Protein AF-A0A7K1VAE9-F1 (afdb_monomer_lite)

Structure (mmCIF, N/CA/C/O backbone):
data_AF-A0A7K1VAE9-F1
#
_entry.id   AF-A0A7K1VAE9-F1
#
loop_
_atom_site.group_PDB
_atom_site.id
_atom_site.type_symbol
_atom_site.label_atom_id
_atom_site.label_alt_id
_atom_site.label_comp_id
_atom_site.label_asym_id
_atom_site.label_entity_id
_atom_site.label_seq_id
_atom_site.pdbx_PDB_ins_code
_atom_site.Cartn_x
_atom_site.Cartn_y
_atom_site.Cartn_z
_atom_site.occupancy
_atom_site.B_iso_or_equiv
_atom_site.auth_seq_id
_atom_site.auth_comp_id
_atom_site.auth_asym_id
_atom_site.auth_atom_id
_atom_site.pdbx_PDB_model_num
ATOM 1 N N . MET A 1 1 ? -22.688 7.252 -3.981 1.00 60.94 1 MET A N 1
ATOM 2 C CA . MET A 1 1 ? -21.240 7.052 -3.731 1.00 60.94 1 MET A CA 1
ATOM 3 C C . MET A 1 1 ? -21.084 6.325 -2.406 1.00 60.94 1 MET A C 1
ATOM 5 O O . MET A 1 1 ? -21.782 6.700 -1.478 1.00 60.94 1 MET A O 1
ATOM 9 N N . ASN A 1 2 ? -20.236 5.293 -2.318 1.00 74.19 2 ASN A N 1
ATOM 10 C CA . ASN A 1 2 ? -19.989 4.580 -1.059 1.00 74.19 2 ASN A CA 1
ATOM 11 C C . ASN A 1 2 ? -19.209 5.495 -0.085 1.00 74.19 2 ASN A C 1
ATOM 13 O O . ASN A 1 2 ? -18.058 5.823 -0.403 1.00 74.19 2 ASN A O 1
ATOM 17 N N . PRO A 1 3 ? -19.804 5.935 1.043 1.00 74.56 3 PRO A N 1
ATOM 18 C CA . PRO A 1 3 ? -19.137 6.820 1.997 1.00 74.56 3 PRO A CA 1
ATOM 19 C C . PRO A 1 3 ? -17.991 6.116 2.729 1.00 74.56 3 PRO A C 1
ATOM 21 O O . PRO A 1 3 ? -17.028 6.768 3.094 1.00 74.56 3 PRO A O 1
ATOM 24 N N . GLU A 1 4 ? -18.027 4.787 2.844 1.00 90.19 4 GLU A N 1
ATOM 25 C CA . GLU A 1 4 ? -17.017 3.977 3.538 1.00 90.19 4 GLU A CA 1
ATOM 26 C C . GLU A 1 4 ? -15.994 3.366 2.562 1.00 90.19 4 GLU A C 1
ATOM 28 O O . GLU A 1 4 ? -15.344 2.352 2.843 1.00 90.19 4 GLU A O 1
ATOM 33 N N . ARG A 1 5 ? -15.851 3.965 1.372 1.00 93.94 5 ARG A N 1
ATOM 34 C CA . ARG A 1 5 ? -14.909 3.507 0.345 1.00 93.94 5 ARG A CA 1
ATOM 35 C C . ARG A 1 5 ? -13.477 3.489 0.879 1.00 93.94 5 ARG A C 1
ATOM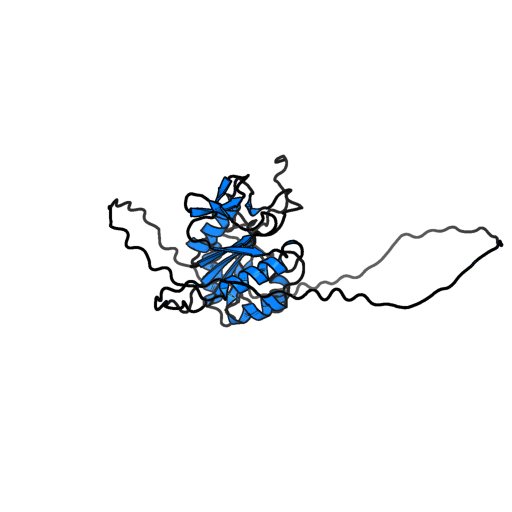 37 O O . ARG A 1 5 ? -13.026 4.454 1.498 1.00 93.94 5 ARG A O 1
ATOM 44 N N . CYS A 1 6 ? -12.765 2.413 0.556 1.00 97.31 6 CYS A N 1
ATOM 45 C CA . CYS A 1 6 ? -11.331 2.287 0.760 1.00 97.31 6 CYS A CA 1
ATOM 46 C C . CYS A 1 6 ? -10.620 2.345 -0.598 1.00 97.31 6 CYS A C 1
ATOM 48 O O . CYS A 1 6 ? -11.031 1.659 -1.533 1.00 97.31 6 CYS A O 1
ATOM 50 N N . ASP A 1 7 ? -9.577 3.160 -0.709 1.00 97.75 7 ASP A N 1
ATOM 51 C CA . ASP A 1 7 ? -8.642 3.130 -1.837 1.00 97.75 7 ASP A CA 1
ATOM 52 C C . ASP A 1 7 ? -7.353 2.389 -1.424 1.00 97.75 7 ASP A C 1
ATOM 54 O O . ASP A 1 7 ? -7.051 2.262 -0.242 1.00 97.75 7 ASP A O 1
ATOM 58 N N . GLY A 1 8 ? -6.588 1.876 -2.381 1.00 98.38 8 GLY A N 1
ATOM 59 C CA . GLY A 1 8 ? -5.340 1.148 -2.151 1.00 98.38 8 GLY A CA 1
ATOM 60 C C . GLY A 1 8 ? -4.119 1.947 -2.602 1.00 98.38 8 GLY A C 1
ATOM 61 O O . GLY A 1 8 ? -4.163 2.613 -3.636 1.00 98.38 8 GLY A O 1
ATOM 62 N N . ILE A 1 9 ? -3.017 1.865 -1.858 1.00 98.69 9 ILE A N 1
ATOM 63 C CA . ILE A 1 9 ? -1.722 2.451 -2.221 1.00 98.69 9 ILE A CA 1
ATOM 64 C C . ILE A 1 9 ? -0.644 1.369 -2.127 1.00 98.69 9 ILE A C 1
ATOM 66 O O . ILE A 1 9 ? -0.411 0.810 -1.055 1.00 98.69 9 ILE A O 1
ATOM 70 N N . VAL A 1 10 ? 0.055 1.132 -3.236 1.00 98.50 10 VAL A N 1
ATOM 71 C CA . VAL A 1 10 ? 1.268 0.308 -3.275 1.00 98.50 10 VAL A CA 1
ATOM 72 C C . VAL A 1 10 ? 2.491 1.220 -3.247 1.00 98.50 10 VAL A C 1
ATOM 74 O O . VAL A 1 10 ? 2.647 2.089 -4.110 1.00 98.50 10 VAL A O 1
ATOM 77 N N . LEU A 1 11 ? 3.378 1.015 -2.274 1.00 98.00 11 LEU A N 1
ATOM 78 C CA . LEU A 1 11 ? 4.659 1.719 -2.190 1.00 98.00 11 LEU A CA 1
ATOM 79 C C . LEU A 1 11 ? 5.727 0.922 -2.946 1.00 98.00 11 LEU A C 1
ATOM 81 O O . LEU A 1 11 ? 6.138 -0.150 -2.506 1.00 98.00 11 LEU A O 1
ATOM 85 N N . ALA A 1 12 ? 6.167 1.444 -4.092 1.00 97.12 12 ALA A N 1
ATOM 86 C CA . ALA A 1 12 ? 7.033 0.726 -5.028 1.00 97.12 12 ALA A CA 1
ATOM 87 C C . ALA A 1 12 ? 8.148 1.611 -5.626 1.00 97.12 12 ALA A C 1
ATOM 89 O O . ALA A 1 12 ? 8.728 1.287 -6.659 1.00 97.12 12 ALA A O 1
ATOM 90 N N . ALA A 1 13 ? 8.448 2.747 -4.988 1.00 96.44 13 ALA A N 1
ATOM 91 C CA . ALA A 1 13 ? 9.321 3.769 -5.561 1.00 96.44 13 ALA A CA 1
ATOM 92 C C . ALA A 1 13 ? 10.820 3.518 -5.332 1.00 96.44 13 ALA A C 1
ATOM 94 O O . ALA A 1 13 ? 11.653 4.144 -5.982 1.00 96.44 13 ALA A O 1
ATOM 95 N N . GLY A 1 14 ? 11.175 2.648 -4.384 1.00 94.75 14 GLY A N 1
ATOM 96 C CA . GLY A 1 14 ? 12.558 2.459 -3.957 1.00 94.75 14 GLY A CA 1
ATOM 97 C C . GLY A 1 14 ? 13.427 1.732 -4.987 1.00 94.75 14 GLY A C 1
ATOM 98 O O . GLY A 1 14 ? 12.971 0.828 -5.682 1.00 94.75 14 GLY A O 1
ATOM 99 N N . ALA A 1 15 ? 14.722 2.061 -5.003 1.00 93.50 15 ALA A N 1
ATOM 100 C CA . ALA A 1 15 ? 15.721 1.395 -5.847 1.00 93.50 15 ALA A CA 1
ATOM 101 C C . ALA A 1 15 ? 16.036 -0.056 -5.434 1.00 93.50 15 ALA A C 1
ATOM 103 O O . ALA A 1 15 ? 16.752 -0.744 -6.150 1.00 93.50 15 ALA A O 1
ATOM 104 N N . GLY A 1 16 ? 15.553 -0.509 -4.269 1.00 91.56 16 GLY A N 1
ATOM 105 C CA . GLY A 1 16 ? 15.789 -1.867 -3.774 1.00 91.56 16 GLY A CA 1
ATOM 106 C C . GLY A 1 16 ? 17.272 -2.202 -3.597 1.00 91.56 16 GLY A C 1
ATOM 107 O O . GLY A 1 16 ? 17.684 -3.304 -3.923 1.00 91.56 16 GLY A O 1
ATOM 108 N N . ARG A 1 17 ? 18.080 -1.272 -3.062 1.00 90.06 17 ARG A N 1
ATOM 109 C CA . ARG A 1 17 ? 19.553 -1.402 -2.958 1.00 90.06 17 ARG A CA 1
ATOM 110 C C . ARG A 1 17 ? 20.032 -2.721 -2.329 1.00 90.06 17 ARG A C 1
ATOM 112 O O . ARG A 1 17 ? 21.031 -3.263 -2.773 1.00 90.06 17 ARG A O 1
ATOM 119 N N . ARG A 1 18 ? 19.321 -3.236 -1.316 1.00 90.88 18 ARG A N 1
ATOM 120 C CA . ARG A 1 18 ? 19.625 -4.532 -0.668 1.00 90.88 18 ARG A CA 1
ATOM 121 C C . ARG A 1 18 ? 19.232 -5.744 -1.514 1.00 90.88 18 ARG A C 1
ATOM 123 O O . ARG A 1 18 ? 19.870 -6.785 -1.421 1.00 90.88 18 ARG A O 1
ATOM 130 N N . TYR A 1 19 ? 18.191 -5.579 -2.322 1.00 91.06 19 TYR A N 1
ATOM 131 C CA . TYR A 1 19 ? 17.659 -6.605 -3.206 1.00 91.06 19 TYR A CA 1
ATOM 132 C C . TYR A 1 19 ? 18.425 -6.662 -4.540 1.00 91.06 19 TYR A C 1
ATOM 134 O O . TYR A 1 19 ? 18.476 -7.702 -5.179 1.00 91.06 19 TYR A O 1
ATOM 142 N N . GLY A 1 20 ? 19.039 -5.545 -4.948 1.00 93.88 20 GLY A N 1
ATOM 143 C CA . GLY A 1 20 ? 19.828 -5.399 -6.175 1.00 93.88 20 GLY A CA 1
ATOM 144 C C . GLY A 1 20 ? 19.086 -4.721 -7.332 1.00 93.88 20 GLY A C 1
ATOM 145 O O . GLY A 1 20 ? 19.714 -4.327 -8.309 1.00 93.88 20 GLY A O 1
ATOM 146 N N . MET A 1 21 ? 17.767 -4.529 -7.225 1.00 93.62 21 MET A N 1
ATOM 147 C CA . MET A 1 21 ? 16.943 -3.880 -8.253 1.00 93.62 21 MET A CA 1
ATOM 148 C C . MET A 1 21 ? 15.657 -3.277 -7.662 1.00 93.62 21 MET A C 1
ATOM 150 O O . MET A 1 21 ? 15.239 -3.688 -6.573 1.00 93.62 21 MET A O 1
ATOM 154 N N . PRO A 1 22 ? 14.969 -2.359 -8.373 1.00 95.69 22 PRO A N 1
ATOM 155 C CA . PRO A 1 22 ? 13.648 -1.892 -7.967 1.00 95.69 22 PRO A CA 1
ATOM 156 C C . PRO A 1 22 ? 12.672 -3.065 -7.813 1.00 95.69 22 PRO A C 1
ATOM 158 O O . PRO A 1 22 ? 12.349 -3.748 -8.783 1.00 95.69 22 PRO A O 1
ATOM 161 N N . LYS A 1 23 ? 12.164 -3.278 -6.593 1.00 95.38 23 LYS A N 1
ATOM 162 C CA . LYS A 1 23 ? 11.333 -4.450 -6.247 1.00 95.38 23 LYS A CA 1
ATOM 163 C C . LYS A 1 23 ? 10.006 -4.516 -7.017 1.00 95.38 23 LYS A C 1
ATOM 165 O O . LYS A 1 23 ? 9.408 -5.576 -7.131 1.00 95.38 23 LYS A O 1
ATOM 170 N N . VAL A 1 24 ? 9.574 -3.406 -7.617 1.00 96.31 24 VAL A N 1
ATOM 171 C CA . VAL A 1 24 ? 8.430 -3.374 -8.544 1.00 96.31 24 VAL A CA 1
ATOM 172 C C . VAL A 1 24 ? 8.662 -4.195 -9.822 1.00 96.31 24 VAL A C 1
ATOM 174 O O . VAL A 1 24 ? 7.702 -4.609 -10.466 1.00 96.31 24 VAL A O 1
ATOM 177 N N . LEU A 1 25 ? 9.928 -4.436 -10.183 1.00 96.06 25 LEU A N 1
ATOM 178 C CA . LEU A 1 25 ? 10.337 -5.231 -11.342 1.00 96.06 25 LEU A CA 1
ATOM 179 C C . LEU A 1 25 ? 10.605 -6.704 -10.989 1.00 96.06 25 LEU A C 1
ATOM 181 O O . LEU A 1 25 ? 10.762 -7.521 -11.897 1.00 96.06 25 LEU A O 1
ATOM 185 N N . ALA A 1 26 ? 10.649 -7.048 -9.696 1.00 94.62 26 ALA A N 1
ATOM 186 C CA . ALA A 1 26 ? 10.987 -8.387 -9.224 1.00 94.62 26 ALA A CA 1
ATOM 187 C C . ALA A 1 26 ? 10.056 -9.448 -9.830 1.00 94.62 26 ALA A C 1
ATOM 189 O O . ALA A 1 26 ? 8.853 -9.217 -9.998 1.00 94.62 26 ALA A O 1
ATOM 190 N N . GLU A 1 27 ? 10.634 -10.600 -10.187 1.00 93.75 27 GLU A N 1
ATOM 191 C CA . GLU A 1 27 ? 9.921 -11.730 -10.803 1.00 93.75 27 GLU A CA 1
ATOM 192 C C . GLU A 1 27 ? 9.086 -11.317 -12.036 1.00 93.75 27 GLU A C 1
ATOM 194 O O . GLU A 1 27 ? 7.927 -11.703 -12.204 1.00 93.75 27 GLU A O 1
ATOM 199 N N . GLY A 1 28 ? 9.637 -10.443 -12.886 1.00 93.25 28 GLY A N 1
ATOM 200 C CA . GLY A 1 28 ? 8.920 -9.923 -14.055 1.00 93.25 28 GLY A CA 1
ATOM 201 C C . GLY A 1 28 ? 7.662 -9.131 -13.673 1.00 93.25 28 GLY A C 1
ATOM 202 O O . GLY A 1 28 ? 6.635 -9.201 -14.356 1.00 93.25 28 GLY A O 1
ATOM 203 N N . GLY A 1 29 ? 7.697 -8.437 -12.534 1.00 95.19 29 GLY A N 1
ATOM 204 C CA . GLY A 1 29 ? 6.582 -7.668 -11.982 1.00 95.19 29 GLY A CA 1
ATOM 205 C C . GLY A 1 29 ? 5.513 -8.509 -11.277 1.00 95.19 29 GLY A C 1
ATOM 206 O O . GLY A 1 29 ? 4.392 -8.025 -11.102 1.00 95.19 29 GLY A O 1
ATOM 207 N N . ALA A 1 30 ? 5.806 -9.758 -10.893 1.00 95.69 30 ALA A N 1
ATOM 208 C CA . ALA A 1 30 ? 4.842 -10.599 -10.178 1.00 95.69 30 ALA A CA 1
ATOM 209 C C . ALA A 1 30 ? 4.441 -9.981 -8.836 1.00 95.69 30 ALA A C 1
ATOM 211 O O . ALA A 1 30 ? 3.252 -9.883 -8.550 1.00 95.69 30 ALA A O 1
ATOM 212 N N . TRP A 1 31 ? 5.403 -9.454 -8.077 1.00 96.88 31 TRP A N 1
ATOM 213 C CA . TRP A 1 31 ? 5.141 -8.823 -6.780 1.00 96.88 31 TRP A CA 1
ATOM 214 C C . TRP A 1 31 ? 4.197 -7.620 -6.891 1.00 96.88 31 TRP A C 1
ATOM 216 O O . TRP A 1 31 ? 3.250 -7.486 -6.117 1.00 96.88 31 TRP A O 1
ATOM 226 N N . LEU A 1 32 ? 4.377 -6.790 -7.924 1.00 97.31 32 LEU A N 1
ATOM 227 C CA . LEU A 1 32 ? 3.455 -5.699 -8.241 1.00 97.31 32 LEU A CA 1
ATOM 228 C C . LEU A 1 32 ? 2.039 -6.218 -8.531 1.00 97.31 32 LEU A C 1
ATOM 230 O O . LEU A 1 32 ? 1.067 -5.684 -7.992 1.00 97.31 32 LEU A O 1
ATOM 234 N N . ARG A 1 33 ? 1.905 -7.241 -9.385 1.00 96.94 33 ARG A N 1
ATOM 235 C CA . ARG A 1 33 ? 0.596 -7.828 -9.714 1.00 96.94 33 ARG A CA 1
ATOM 236 C C . ARG A 1 33 ? -0.081 -8.404 -8.473 1.00 96.94 33 ARG A C 1
ATOM 238 O O . ARG A 1 33 ? -1.278 -8.178 -8.292 1.00 96.94 33 ARG A O 1
ATOM 245 N N . THR A 1 34 ? 0.672 -9.081 -7.610 1.00 97.31 34 THR A N 1
ATOM 246 C CA . THR A 1 34 ? 0.167 -9.645 -6.355 1.00 97.31 34 THR A CA 1
ATOM 247 C C . THR A 1 34 ? -0.309 -8.555 -5.403 1.00 97.31 34 THR A C 1
ATOM 249 O O . THR A 1 34 ? -1.453 -8.615 -4.965 1.00 97.31 34 THR A O 1
ATOM 252 N N . ALA A 1 35 ? 0.480 -7.502 -5.167 1.00 98.06 35 ALA A N 1
ATOM 253 C CA . ALA A 1 35 ? 0.080 -6.394 -4.294 1.00 98.06 35 ALA A CA 1
ATOM 254 C C . ALA A 1 35 ? -1.189 -5.676 -4.796 1.00 98.06 35 ALA A C 1
ATOM 256 O O . ALA A 1 35 ? -2.101 -5.377 -4.023 1.00 98.06 35 ALA A O 1
ATOM 257 N N . VAL A 1 36 ? -1.297 -5.436 -6.109 1.00 98.06 36 VAL A N 1
ATOM 258 C CA . VAL A 1 36 ? -2.508 -4.846 -6.708 1.00 98.06 36 VAL A CA 1
ATOM 259 C C . VAL A 1 36 ? -3.710 -5.783 -6.571 1.00 98.06 36 VAL A C 1
ATOM 261 O O . VAL A 1 36 ? -4.808 -5.322 -6.256 1.00 98.06 36 VAL A O 1
ATOM 264 N N . THR A 1 37 ? -3.516 -7.086 -6.780 1.00 98.00 37 THR A N 1
ATOM 265 C CA . THR A 1 37 ? -4.578 -8.093 -6.632 1.00 98.00 37 THR A CA 1
ATOM 266 C C . THR A 1 37 ? -5.053 -8.178 -5.186 1.00 98.00 37 THR A C 1
ATOM 268 O O . THR A 1 37 ? -6.259 -8.138 -4.953 1.00 98.00 37 THR A O 1
ATOM 271 N N . ALA A 1 38 ? -4.130 -8.198 -4.221 1.00 98.50 38 ALA A N 1
ATOM 272 C CA . ALA A 1 38 ? -4.429 -8.191 -2.794 1.00 98.50 38 ALA A CA 1
ATOM 273 C C . ALA A 1 38 ? -5.283 -6.978 -2.406 1.00 98.50 38 ALA A C 1
ATOM 275 O O . ALA A 1 38 ? -6.331 -7.135 -1.785 1.00 98.50 38 ALA A O 1
ATOM 276 N N . LEU A 1 39 ? -4.903 -5.772 -2.841 1.00 98.56 39 LEU A N 1
ATOM 277 C CA . LEU A 1 39 ? -5.690 -4.565 -2.581 1.00 98.56 39 LEU A CA 1
ATOM 278 C C . LEU A 1 39 ? -7.069 -4.617 -3.251 1.00 98.56 39 LEU A C 1
ATOM 280 O O . LEU A 1 39 ? -8.078 -4.352 -2.600 1.00 98.56 39 LEU A O 1
ATOM 284 N N . ARG A 1 40 ? -7.137 -4.974 -4.540 1.00 97.62 40 ARG A N 1
ATOM 285 C CA . ARG A 1 40 ? -8.396 -4.974 -5.305 1.00 97.62 40 ARG A CA 1
ATOM 286 C C . ARG A 1 40 ? -9.387 -5.997 -4.761 1.00 97.62 40 ARG A C 1
ATOM 288 O O . ARG A 1 40 ? -10.510 -5.634 -4.419 1.00 97.62 40 ARG A O 1
ATOM 295 N N . ALA A 1 41 ? -8.971 -7.256 -4.659 1.00 97.94 41 ALA A N 1
ATOM 296 C CA . ALA A 1 41 ? -9.822 -8.329 -4.154 1.00 97.94 41 ALA A CA 1
ATOM 297 C C . ALA A 1 41 ? -10.081 -8.195 -2.642 1.00 97.94 41 ALA A C 1
ATOM 299 O O . ALA A 1 41 ? -11.120 -8.633 -2.160 1.00 97.94 41 ALA A O 1
ATOM 300 N N . GLY A 1 42 ? -9.197 -7.510 -1.908 1.00 98.00 42 GLY A N 1
ATOM 301 C CA . GLY A 1 42 ? -9.396 -7.150 -0.504 1.00 98.00 42 GLY A CA 1
ATOM 302 C C . GLY A 1 42 ? -10.422 -6.035 -0.268 1.00 98.00 42 GLY A C 1
ATOM 303 O O . GLY A 1 42 ? -10.785 -5.770 0.877 1.00 98.00 42 GLY A O 1
ATOM 304 N N . GLY A 1 43 ? -10.918 -5.384 -1.327 1.00 96.94 43 GLY A N 1
ATOM 305 C CA . GLY A 1 43 ? -11.995 -4.395 -1.253 1.00 96.94 43 GLY A CA 1
ATOM 306 C C . GLY A 1 43 ? -11.572 -2.938 -1.459 1.00 96.94 43 GLY A C 1
ATOM 307 O O . GLY A 1 43 ? -12.367 -2.036 -1.171 1.00 96.94 43 GLY A O 1
ATOM 308 N N . CYS A 1 44 ? -10.355 -2.679 -1.951 1.00 97.25 44 CYS A N 1
ATOM 309 C CA . CYS A 1 44 ? -9.958 -1.351 -2.415 1.00 97.25 44 CYS A CA 1
ATOM 310 C C . CYS A 1 44 ? -10.519 -1.060 -3.810 1.00 97.25 44 CYS A C 1
ATOM 312 O O . CYS A 1 44 ? -10.406 -1.874 -4.726 1.00 97.25 44 CYS A O 1
ATOM 314 N N . GLU A 1 45 ? -11.072 0.137 -3.998 1.00 93.75 45 GLU A N 1
ATOM 315 C CA . GLU A 1 45 ? -11.731 0.500 -5.252 1.00 93.75 45 GLU A CA 1
ATOM 316 C C . GLU A 1 45 ? -10.778 1.174 -6.251 1.00 93.75 45 GLU A C 1
ATOM 318 O O . GLU A 1 45 ? -10.568 0.668 -7.356 1.00 93.75 45 GLU A O 1
ATOM 323 N N . ARG A 1 46 ? -10.167 2.306 -5.873 1.00 94.25 46 ARG A N 1
ATOM 324 C CA . ARG A 1 46 ? -9.075 2.911 -6.653 1.00 94.25 46 ARG A CA 1
ATOM 325 C C . ARG A 1 46 ? -7.747 2.404 -6.124 1.00 94.25 46 ARG A C 1
ATOM 327 O O . ARG A 1 46 ? -7.572 2.346 -4.913 1.00 94.25 46 ARG A O 1
ATOM 334 N N . ILE A 1 47 ? -6.804 2.103 -7.010 1.00 97.56 47 ILE A N 1
ATOM 335 C CA . ILE A 1 47 ? -5.457 1.679 -6.618 1.00 97.56 47 ILE A CA 1
ATOM 336 C C . ILE A 1 47 ? -4.434 2.629 -7.220 1.00 97.56 47 ILE A C 1
ATOM 338 O O . ILE A 1 47 ? -4.451 2.905 -8.421 1.00 97.56 47 ILE A O 1
ATOM 342 N N . PHE A 1 48 ? -3.542 3.116 -6.367 1.00 97.94 48 PHE A N 1
ATOM 343 C CA . PHE A 1 48 ? -2.421 3.969 -6.720 1.00 97.94 48 PHE A CA 1
ATOM 344 C C . PHE A 1 48 ? -1.125 3.183 -6.544 1.00 97.94 48 PHE A C 1
ATOM 346 O O . PHE A 1 48 ? -0.905 2.581 -5.494 1.00 97.94 48 PHE A O 1
ATOM 353 N N . VAL A 1 49 ? -0.256 3.197 -7.550 1.00 98.44 49 VAL A N 1
ATOM 354 C CA . VAL A 1 49 ? 1.084 2.600 -7.453 1.00 98.44 49 VAL A CA 1
ATOM 355 C C . VAL A 1 49 ? 2.103 3.723 -7.489 1.00 98.44 49 VAL A C 1
ATOM 357 O O . VAL A 1 49 ? 2.197 4.444 -8.483 1.00 98.44 49 VAL A O 1
ATOM 360 N N . VAL A 1 50 ? 2.846 3.879 -6.394 1.00 98.38 50 VAL A N 1
ATOM 361 C CA . VAL A 1 50 ? 3.862 4.923 -6.261 1.00 98.38 50 VAL A CA 1
ATOM 362 C C . VAL A 1 50 ? 5.197 4.410 -6.789 1.00 98.38 50 VAL A C 1
ATOM 364 O O . VAL A 1 50 ? 5.763 3.473 -6.231 1.00 98.38 50 VAL A O 1
ATOM 367 N N . LEU A 1 51 ? 5.691 5.040 -7.849 1.00 97.56 51 LEU A N 1
ATOM 368 C CA . LEU A 1 51 ? 6.937 4.754 -8.554 1.00 97.56 51 LEU A CA 1
ATOM 369 C C . LEU A 1 51 ? 7.985 5.841 -8.273 1.00 97.56 51 LEU A C 1
ATOM 371 O O . LEU A 1 51 ? 7.653 6.964 -7.887 1.00 97.56 51 LEU A O 1
ATOM 375 N N . GLY A 1 52 ? 9.255 5.511 -8.503 1.00 96.50 52 GLY A N 1
ATOM 376 C CA . GLY A 1 52 ? 10.395 6.383 -8.209 1.00 96.50 52 GLY A CA 1
ATOM 377 C C . GLY A 1 52 ? 11.609 6.007 -9.040 1.00 96.50 52 GLY A C 1
ATOM 378 O O . GLY A 1 52 ? 11.762 6.513 -10.146 1.00 96.50 52 GLY A O 1
ATOM 379 N N . ALA A 1 53 ? 12.423 5.076 -8.539 1.00 95.56 53 ALA A N 1
ATOM 380 C CA . ALA A 1 53 ? 13.684 4.641 -9.143 1.00 95.56 53 ALA A CA 1
ATOM 381 C C . ALA A 1 53 ? 13.553 4.067 -10.566 1.00 95.56 53 ALA A C 1
ATOM 383 O O . ALA A 1 53 ? 14.504 4.119 -11.337 1.00 95.56 53 ALA A O 1
ATOM 384 N N . THR A 1 54 ? 12.383 3.544 -10.942 1.00 94.94 54 THR A N 1
ATOM 385 C CA . THR A 1 54 ? 12.093 3.107 -12.321 1.00 94.94 54 THR A CA 1
ATOM 386 C C . THR A 1 54 ? 11.783 4.263 -13.276 1.00 94.94 54 THR A C 1
ATOM 388 O O . THR A 1 54 ? 11.610 4.040 -14.470 1.00 94.94 54 THR A O 1
ATOM 391 N N . GLY A 1 55 ? 11.691 5.491 -12.762 1.00 93.94 55 GLY A N 1
ATOM 392 C CA . GLY A 1 55 ? 11.187 6.658 -13.475 1.00 93.94 55 GLY A CA 1
ATOM 393 C C . GLY A 1 55 ? 9.654 6.763 -13.462 1.00 93.94 55 GLY A C 1
ATOM 394 O O . GLY A 1 55 ? 8.962 5.905 -12.898 1.00 93.94 55 GLY A O 1
ATOM 395 N N . PRO A 1 56 ? 9.107 7.838 -14.062 1.00 94.25 56 PRO A N 1
ATOM 396 C CA . PRO A 1 56 ? 7.669 7.994 -14.238 1.00 94.25 56 PRO A CA 1
ATOM 397 C C . PRO A 1 56 ? 7.125 6.939 -15.207 1.00 94.25 56 PRO A C 1
ATOM 399 O O . PRO A 1 56 ? 7.770 6.612 -16.205 1.00 94.25 56 PRO A O 1
ATOM 402 N N . ALA A 1 57 ? 5.910 6.450 -14.944 1.00 93.56 57 ALA A N 1
ATOM 403 C CA . ALA A 1 57 ? 5.243 5.542 -15.870 1.00 93.56 57 ALA A CA 1
ATOM 404 C C . ALA A 1 57 ? 4.972 6.232 -17.215 1.00 93.56 57 ALA A C 1
ATOM 406 O O . ALA A 1 57 ? 4.564 7.394 -17.257 1.00 93.56 57 ALA A O 1
ATOM 407 N N . ARG A 1 58 ? 5.146 5.497 -18.315 1.00 93.44 58 ARG A N 1
ATOM 408 C CA . ARG A 1 58 ? 4.896 5.979 -19.686 1.00 93.44 58 ARG A CA 1
ATOM 409 C C . ARG A 1 58 ? 3.716 5.243 -20.303 1.00 93.44 58 ARG A C 1
ATOM 411 O O . ARG A 1 58 ? 3.452 4.102 -19.942 1.00 93.44 58 ARG A O 1
ATOM 418 N N . ARG A 1 59 ? 2.969 5.879 -21.206 1.00 92.12 59 ARG A N 1
ATOM 419 C CA . ARG A 1 59 ? 1.916 5.185 -21.965 1.00 92.12 59 ARG A CA 1
ATOM 420 C C . ARG A 1 59 ? 2.554 4.439 -23.134 1.00 92.12 59 ARG A C 1
ATOM 422 O O . ARG A 1 59 ? 3.238 5.056 -23.943 1.00 92.12 59 ARG A O 1
ATOM 429 N N . ALA A 1 60 ? 2.303 3.138 -23.225 1.00 89.94 60 ALA A N 1
ATOM 430 C CA . ALA A 1 60 ? 2.585 2.350 -24.417 1.00 89.94 60 ALA A CA 1
ATOM 431 C C . ALA A 1 60 ? 1.603 2.696 -25.549 1.00 89.94 60 ALA A C 1
ATOM 433 O O . ALA A 1 60 ? 0.563 3.320 -25.324 1.00 89.94 60 ALA A O 1
ATOM 434 N N . ALA A 1 61 ? 1.918 2.246 -26.767 1.00 89.19 61 ALA A N 1
ATOM 435 C CA . ALA A 1 61 ? 1.086 2.462 -27.954 1.00 89.19 61 ALA A CA 1
ATOM 436 C C . ALA A 1 61 ? -0.330 1.868 -27.825 1.00 89.19 61 ALA A C 1
ATOM 438 O O . ALA A 1 61 ? -1.280 2.416 -28.373 1.00 89.19 61 ALA A O 1
ATOM 439 N N . ASP A 1 62 ? -0.484 0.784 -27.060 1.00 89.06 62 ASP A N 1
ATOM 440 C CA . ASP A 1 62 ? -1.780 0.163 -26.747 1.00 89.06 62 ASP A CA 1
ATOM 441 C C . ASP A 1 62 ? -2.547 0.882 -25.620 1.00 89.06 62 ASP A C 1
ATOM 443 O O . ASP A 1 62 ? -3.590 0.420 -25.156 1.00 89.06 62 ASP A O 1
ATOM 447 N N . GLY A 1 63 ? -2.017 2.011 -25.151 1.00 88.38 63 GLY A N 1
ATOM 448 C CA . GLY A 1 63 ? -2.590 2.808 -24.088 1.00 88.38 63 GLY A CA 1
ATOM 449 C C . GLY A 1 63 ? -2.310 2.277 -22.686 1.00 88.38 63 GLY A C 1
ATOM 450 O O . GLY A 1 63 ? -2.720 2.936 -21.741 1.00 88.38 63 GLY A O 1
ATOM 451 N N . ARG A 1 64 ? -1.615 1.158 -22.462 1.00 90.56 64 ARG A N 1
ATOM 452 C CA . ARG A 1 64 ? -1.290 0.713 -21.092 1.00 90.56 64 ARG A CA 1
ATOM 453 C C . ARG A 1 64 ? -0.192 1.573 -20.470 1.00 90.56 64 ARG A C 1
ATOM 455 O O . ARG A 1 64 ? 0.668 2.108 -21.162 1.00 90.56 64 ARG A O 1
ATOM 462 N N . TRP A 1 65 ? -0.214 1.719 -19.148 1.00 94.31 65 TRP A N 1
ATOM 463 C CA . TRP A 1 65 ? 0.903 2.332 -18.429 1.00 94.31 65 TRP A CA 1
ATOM 464 C C . TRP A 1 65 ? 2.041 1.323 -18.273 1.00 94.31 65 TRP A C 1
ATOM 466 O O . TRP A 1 65 ? 1.814 0.203 -17.826 1.00 94.31 65 TRP A O 1
ATOM 476 N N . MET A 1 66 ? 3.261 1.740 -18.580 1.00 94.81 66 MET A N 1
ATOM 477 C CA . MET A 1 66 ? 4.491 0.970 -18.443 1.00 94.81 66 MET A CA 1
ATOM 478 C C . MET A 1 66 ? 5.255 1.445 -17.213 1.00 94.81 66 MET A C 1
ATOM 480 O O . MET A 1 66 ? 5.539 2.634 -17.088 1.00 94.81 66 MET A O 1
ATOM 484 N N . VAL A 1 67 ? 5.596 0.513 -16.322 1.00 92.81 67 VAL A N 1
ATOM 485 C CA . VAL A 1 67 ? 6.493 0.754 -15.178 1.00 92.81 67 VAL A CA 1
ATOM 486 C C . VAL A 1 67 ? 7.937 0.861 -15.658 1.00 92.81 67 VAL A C 1
ATOM 488 O O . VAL A 1 67 ? 8.694 1.697 -15.179 1.00 92.81 67 VAL A O 1
ATOM 491 N N . SER A 1 68 ? 8.306 0.005 -16.610 1.00 88.38 68 SER A N 1
ATOM 492 C CA . SER A 1 68 ? 9.602 0.003 -17.276 1.00 88.38 68 SER A CA 1
ATOM 493 C C . SER A 1 68 ? 9.419 -0.516 -18.696 1.00 88.38 68 SER A C 1
ATOM 495 O O . SER A 1 68 ? 8.935 -1.632 -18.892 1.00 88.38 68 SER A O 1
ATOM 497 N N . GLU A 1 69 ? 9.803 0.292 -19.684 1.00 76.56 69 GLU A N 1
ATOM 498 C CA . GLU A 1 69 ? 9.791 -0.112 -21.094 1.00 76.56 69 GLU A CA 1
ATOM 499 C C . GLU A 1 69 ? 10.840 -1.195 -21.356 1.00 76.56 69 GLU A C 1
ATOM 501 O O . GLU A 1 69 ? 10.519 -2.219 -21.950 1.00 76.56 69 GLU A O 1
ATOM 506 N N . SER A 1 70 ? 12.055 -1.029 -20.822 1.00 81.12 70 SER A N 1
ATOM 507 C CA . SER A 1 70 ? 13.150 -1.990 -20.998 1.00 81.12 70 SER A CA 1
ATOM 508 C C . SER A 1 70 ? 12.830 -3.373 -20.430 1.00 81.12 70 SER A C 1
ATOM 510 O O . SER A 1 70 ? 13.203 -4.376 -21.025 1.00 81.12 70 SER A O 1
ATOM 512 N N . ALA A 1 71 ? 12.131 -3.438 -19.292 1.00 81.19 71 ALA A N 1
ATOM 513 C CA . ALA A 1 71 ? 11.712 -4.708 -18.699 1.00 81.19 71 ALA A CA 1
ATOM 514 C C . ALA A 1 71 ? 10.382 -5.237 -19.273 1.00 81.19 71 ALA A C 1
ATOM 516 O O . ALA A 1 71 ? 9.970 -6.341 -18.928 1.00 81.19 71 ALA A O 1
ATOM 517 N N . GLY A 1 72 ? 9.676 -4.455 -20.102 1.00 88.44 72 GLY A N 1
ATOM 518 C CA . GLY A 1 72 ? 8.368 -4.827 -20.648 1.00 88.44 72 GLY A CA 1
ATOM 519 C C . GLY A 1 72 ? 7.259 -4.961 -19.596 1.00 88.44 72 GLY A C 1
ATOM 520 O O . GLY A 1 72 ? 6.270 -5.656 -19.827 1.00 88.44 72 GLY A O 1
ATOM 521 N N . ILE A 1 73 ? 7.401 -4.316 -18.432 1.00 92.38 73 ILE A N 1
ATOM 522 C CA . ILE A 1 73 ? 6.462 -4.464 -17.312 1.00 92.38 73 ILE A CA 1
ATOM 523 C C . ILE A 1 73 ? 5.399 -3.366 -17.375 1.00 92.38 73 ILE A C 1
ATOM 525 O O . ILE A 1 73 ? 5.688 -2.183 -17.174 1.00 92.38 73 ILE A O 1
ATOM 529 N N . ALA A 1 74 ? 4.153 -3.775 -17.612 1.00 94.06 74 ALA A N 1
ATOM 530 C CA . ALA A 1 74 ? 2.978 -2.911 -17.574 1.00 94.06 74 ALA A CA 1
ATOM 531 C C . ALA A 1 74 ? 2.342 -2.870 -16.173 1.00 94.06 74 ALA A C 1
ATOM 533 O O . ALA A 1 74 ? 2.350 -3.862 -15.440 1.00 94.06 74 ALA A O 1
ATOM 534 N N . LEU A 1 75 ? 1.732 -1.738 -15.819 1.00 93.25 75 LEU A N 1
ATOM 535 C CA . LEU A 1 75 ? 0.806 -1.670 -14.692 1.00 93.25 75 LEU A CA 1
ATOM 536 C C . LEU A 1 75 ? -0.476 -2.455 -15.021 1.00 93.25 75 LEU A C 1
ATOM 538 O O . LEU A 1 75 ? -0.947 -2.406 -16.163 1.00 93.25 75 LEU A O 1
ATOM 542 N N . PRO A 1 76 ? -1.088 -3.127 -14.029 1.00 92.56 76 PRO A N 1
ATOM 543 C CA . PRO A 1 76 ? -2.426 -3.688 -14.181 1.00 92.56 76 PRO A CA 1
ATOM 544 C C . PRO A 1 76 ? -3.462 -2.626 -14.585 1.00 92.56 76 PRO A C 1
ATOM 546 O O . PRO A 1 76 ? -3.316 -1.442 -14.270 1.00 92.56 76 PRO A O 1
ATOM 549 N N . ALA A 1 77 ? -4.531 -3.056 -15.259 1.00 86.31 77 ALA A N 1
ATOM 550 C CA . ALA A 1 77 ? -5.604 -2.164 -15.691 1.00 86.31 77 ALA A CA 1
ATOM 551 C C . ALA A 1 77 ? -6.252 -1.416 -14.510 1.00 86.31 77 ALA A C 1
ATOM 553 O O . ALA A 1 77 ? -6.393 -1.947 -13.401 1.00 86.31 77 ALA A O 1
ATOM 554 N N . ASP A 1 78 ? -6.663 -0.173 -14.768 1.00 84.94 78 ASP A N 1
ATOM 555 C CA . ASP A 1 78 ? -7.344 0.718 -13.817 1.00 84.94 78 ASP A CA 1
ATOM 556 C C . ASP A 1 78 ? -6.538 1.068 -12.553 1.00 84.94 78 ASP A C 1
ATOM 558 O O . ASP A 1 78 ? -7.092 1.533 -11.553 1.00 84.94 78 ASP A O 1
ATOM 562 N N . VAL A 1 79 ? -5.219 0.875 -12.598 1.00 93.50 79 VAL A N 1
ATOM 563 C CA . VAL A 1 79 ? -4.274 1.400 -11.611 1.00 93.50 79 VAL A CA 1
ATOM 564 C C . VAL A 1 79 ? -3.801 2.786 -12.040 1.00 93.50 79 VAL A C 1
ATOM 566 O O . VAL A 1 79 ? -3.493 3.029 -13.209 1.00 93.50 79 VAL A O 1
ATOM 569 N N . ARG A 1 80 ? -3.709 3.708 -11.080 1.00 95.19 80 ARG A N 1
ATOM 570 C CA . ARG A 1 80 ? -3.166 5.052 -11.298 1.00 95.19 80 ARG A CA 1
ATOM 571 C C . ARG A 1 80 ? -1.683 5.090 -10.911 1.00 95.19 80 ARG A C 1
ATOM 573 O O . ARG A 1 80 ? -1.380 4.911 -9.729 1.00 95.19 80 ARG A O 1
ATOM 580 N N . PRO A 1 81 ? -0.753 5.329 -11.853 1.00 96.75 81 PRO A N 1
ATOM 581 C CA . PRO A 1 81 ? 0.629 5.597 -11.488 1.00 96.75 81 PRO A CA 1
ATOM 582 C C . PRO A 1 81 ? 0.724 6.923 -10.739 1.00 96.75 81 PRO A C 1
ATOM 584 O O . PRO A 1 81 ? 0.093 7.913 -11.108 1.00 96.75 81 PRO A O 1
ATOM 587 N N . VAL A 1 82 ? 1.559 6.943 -9.712 1.00 97.56 82 VAL A N 1
ATOM 588 C CA . VAL A 1 82 ? 2.001 8.150 -9.020 1.00 97.56 82 VAL A CA 1
ATOM 589 C C . VAL A 1 82 ? 3.513 8.129 -9.078 1.00 97.56 82 VAL A C 1
ATOM 591 O O . VAL A 1 82 ? 4.116 7.135 -8.695 1.00 97.56 82 VAL A O 1
ATOM 594 N N . TRP A 1 83 ? 4.141 9.190 -9.559 1.00 96.94 83 TRP A N 1
ATOM 595 C CA . TRP A 1 83 ? 5.596 9.282 -9.548 1.00 96.94 83 TRP A CA 1
ATOM 596 C C . TRP A 1 83 ? 6.044 10.288 -8.498 1.00 96.94 83 TRP A C 1
ATOM 598 O O . TRP A 1 83 ? 5.429 11.342 -8.343 1.00 96.94 83 TRP A O 1
ATOM 608 N N . THR A 1 84 ? 7.110 9.956 -7.775 1.00 95.44 84 THR A N 1
ATOM 609 C CA . THR A 1 84 ? 7.795 10.890 -6.885 1.00 95.44 84 THR A CA 1
ATOM 610 C C . THR A 1 84 ? 9.253 11.017 -7.305 1.00 95.44 84 THR A C 1
ATOM 612 O O . THR A 1 84 ? 9.995 10.035 -7.312 1.00 95.44 84 THR A O 1
ATOM 615 N N . ALA A 1 85 ? 9.661 12.233 -7.679 1.00 93.38 85 ALA A N 1
ATOM 616 C CA . ALA A 1 85 ? 11.051 12.544 -8.007 1.00 93.38 85 ALA A CA 1
ATOM 617 C C . ALA A 1 85 ? 11.960 12.459 -6.767 1.00 93.38 85 ALA A C 1
ATOM 619 O O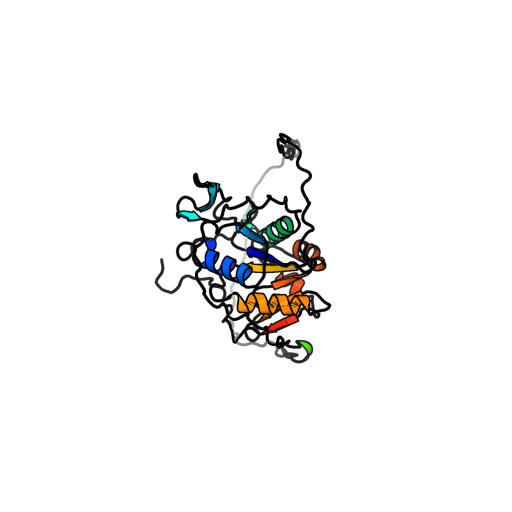 . ALA A 1 85 ? 13.135 12.134 -6.877 1.00 93.38 85 ALA A O 1
ATOM 620 N N . GLU A 1 86 ? 11.391 12.669 -5.578 1.00 92.31 86 GLU A N 1
ATOM 621 C CA . GLU A 1 86 ? 12.077 12.665 -4.281 1.00 92.31 86 GLU A CA 1
ATOM 622 C C . GLU A 1 86 ? 12.218 11.258 -3.672 1.00 92.31 86 GLU A C 1
ATOM 624 O O . GLU A 1 86 ? 12.426 11.107 -2.467 1.00 92.31 86 GLU A O 1
ATOM 629 N N . TRP A 1 87 ? 12.071 10.199 -4.473 1.00 93.06 87 TRP A N 1
ATOM 630 C CA . TRP A 1 87 ? 12.081 8.813 -3.992 1.00 93.06 87 TRP A CA 1
ATOM 631 C C . TRP A 1 87 ? 13.351 8.447 -3.205 1.00 93.06 87 TRP A C 1
ATOM 633 O O . TRP A 1 87 ? 13.300 7.567 -2.344 1.00 93.06 87 TRP A O 1
ATOM 643 N N . GLU A 1 88 ? 14.472 9.130 -3.459 1.00 93.06 88 GLU A N 1
ATOM 644 C CA . GLU A 1 88 ? 15.745 8.928 -2.757 1.00 93.06 88 GLU A CA 1
ATOM 645 C C . GLU A 1 88 ? 15.717 9.347 -1.284 1.00 93.06 88 GLU A C 1
ATOM 647 O O . GLU A 1 88 ? 16.484 8.799 -0.494 1.00 93.06 88 GLU A O 1
ATOM 652 N N . ILE A 1 89 ? 14.805 10.247 -0.890 1.00 91.19 89 ILE A N 1
ATOM 653 C CA . ILE A 1 89 ? 14.586 10.611 0.522 1.00 91.19 89 ILE A CA 1
ATOM 654 C C . ILE A 1 89 ? 14.130 9.382 1.325 1.00 91.19 89 ILE A C 1
ATOM 656 O O . ILE A 1 89 ? 14.389 9.277 2.523 1.00 91.19 89 ILE A O 1
ATOM 660 N N . GLY A 1 90 ? 13.480 8.425 0.661 1.00 89.94 90 GLY A N 1
ATOM 661 C CA . GLY A 1 90 ? 13.066 7.153 1.231 1.00 89.94 90 GLY A CA 1
ATOM 662 C C . GLY A 1 90 ? 11.558 6.941 1.167 1.00 89.94 90 GLY A C 1
ATOM 663 O O . GLY A 1 90 ? 10.812 7.614 0.446 1.00 89.94 90 GLY A O 1
ATOM 664 N N . VAL A 1 91 ? 11.083 5.967 1.944 1.00 91.38 91 VAL A N 1
ATOM 665 C CA . VAL A 1 91 ? 9.666 5.567 1.955 1.00 91.38 91 VAL A CA 1
ATOM 666 C C . VAL A 1 91 ? 8.729 6.719 2.352 1.00 91.38 91 VAL A C 1
ATOM 668 O O . VAL A 1 91 ? 7.566 6.726 1.947 1.00 91.38 91 VAL A O 1
ATOM 671 N N . SER A 1 92 ? 9.221 7.726 3.082 1.00 93.06 92 SER A N 1
ATOM 672 C CA . SER A 1 92 ? 8.448 8.916 3.454 1.00 93.06 92 SER A CA 1
ATOM 673 C C . SER A 1 92 ? 7.958 9.720 2.244 1.00 93.06 92 SER A C 1
ATOM 675 O O . SER A 1 92 ? 6.781 10.084 2.190 1.00 93.06 92 SER A O 1
ATOM 677 N N . ALA A 1 93 ? 8.804 9.929 1.229 1.00 94.31 93 ALA A N 1
ATOM 678 C CA . ALA A 1 93 ? 8.423 10.611 -0.009 1.00 94.31 93 ALA A CA 1
ATOM 679 C C . ALA A 1 93 ? 7.352 9.824 -0.778 1.00 94.31 93 ALA A C 1
ATOM 681 O O . ALA A 1 93 ? 6.376 10.397 -1.266 1.00 94.31 93 ALA A O 1
ATOM 682 N N . SER A 1 94 ? 7.482 8.495 -0.803 1.00 95.25 94 SER A N 1
ATOM 683 C CA . SER A 1 94 ? 6.503 7.602 -1.438 1.00 95.25 94 SER A CA 1
ATOM 684 C C . SER A 1 94 ? 5.146 7.656 -0.734 1.00 95.25 94 SER A C 1
ATOM 686 O O . SER A 1 94 ? 4.105 7.787 -1.375 1.00 95.25 94 SER A O 1
ATOM 688 N N . MET A 1 95 ? 5.163 7.609 0.600 1.00 96.44 95 MET A N 1
ATOM 689 C CA . MET A 1 95 ? 3.974 7.718 1.443 1.00 96.44 95 MET A CA 1
ATOM 690 C C . MET A 1 95 ? 3.256 9.056 1.222 1.00 96.44 95 MET A C 1
ATOM 692 O O . MET A 1 95 ? 2.042 9.084 1.008 1.00 96.44 95 MET A O 1
ATOM 696 N N . ARG A 1 96 ? 4.000 10.172 1.228 1.00 96.88 96 ARG A N 1
ATOM 697 C CA . ARG A 1 96 ? 3.441 11.511 0.998 1.00 96.88 96 ARG A CA 1
ATOM 698 C C . ARG A 1 96 ? 2.796 11.632 -0.380 1.00 96.88 96 ARG A C 1
ATOM 700 O O . ARG A 1 96 ? 1.672 12.128 -0.461 1.00 96.88 96 ARG A O 1
ATOM 707 N N . ALA A 1 97 ? 3.472 11.158 -1.426 1.00 97.00 97 ALA A N 1
ATOM 708 C CA . ALA A 1 97 ? 2.963 11.192 -2.795 1.00 97.00 97 ALA A CA 1
ATOM 709 C C . ALA A 1 97 ? 1.696 10.336 -2.959 1.00 97.00 97 ALA A C 1
ATOM 711 O O . ALA A 1 97 ? 0.697 10.812 -3.500 1.00 97.00 97 ALA A O 1
ATOM 712 N N . GLY A 1 98 ? 1.694 9.108 -2.428 1.00 97.19 98 GLY A N 1
ATOM 713 C CA . GLY A 1 98 ? 0.532 8.218 -2.476 1.00 97.19 98 GLY A CA 1
ATOM 714 C C . GLY A 1 98 ? -0.692 8.804 -1.769 1.00 97.19 98 GLY A C 1
ATOM 715 O O . GLY A 1 98 ? -1.782 8.839 -2.340 1.00 97.19 98 GLY A O 1
ATOM 716 N N . LEU A 1 99 ? -0.515 9.332 -0.552 1.00 97.12 99 LEU A N 1
ATOM 717 C CA . LEU A 1 99 ? -1.605 9.958 0.205 1.00 97.12 99 LEU A CA 1
ATOM 718 C C . LEU A 1 99 ? -2.129 11.235 -0.465 1.00 97.12 99 LEU A C 1
ATOM 720 O O . LEU A 1 99 ? -3.335 11.480 -0.447 1.00 97.12 99 LEU A O 1
ATOM 724 N N . ALA A 1 100 ? -1.253 12.041 -1.074 1.00 95.31 100 ALA A N 1
ATOM 725 C CA . ALA A 1 100 ? -1.666 13.217 -1.837 1.00 95.31 100 ALA A CA 1
ATOM 726 C C . ALA A 1 100 ? -2.499 12.828 -3.071 1.00 95.31 100 ALA A C 1
ATOM 728 O O . ALA A 1 100 ? -3.566 13.398 -3.293 1.00 95.31 100 ALA A O 1
ATOM 729 N N . ALA A 1 101 ? -2.071 11.810 -3.822 1.00 94.31 101 ALA A N 1
ATOM 730 C CA . ALA A 1 101 ? -2.801 11.312 -4.986 1.00 94.31 101 ALA A CA 1
ATOM 731 C C . ALA A 1 101 ? -4.167 10.712 -4.617 1.00 94.31 101 ALA A C 1
ATOM 733 O O . ALA A 1 101 ? -5.160 10.963 -5.299 1.00 94.31 101 ALA A O 1
ATOM 734 N N . ALA A 1 102 ? -4.248 9.968 -3.510 1.00 93.88 102 ALA A N 1
ATOM 735 C CA . ALA A 1 102 ? -5.516 9.440 -3.008 1.00 93.88 102 ALA A CA 1
ATOM 736 C C . ALA A 1 102 ? -6.469 10.554 -2.538 1.00 93.88 102 ALA A C 1
ATOM 738 O O . ALA A 1 102 ? -7.694 10.415 -2.637 1.00 93.88 102 ALA A O 1
ATOM 739 N N . ALA A 1 103 ? -5.919 11.665 -2.034 1.00 92.19 103 ALA A N 1
ATOM 740 C CA . ALA A 1 103 ? -6.695 12.811 -1.576 1.00 92.19 103 ALA A CA 1
ATOM 741 C C . ALA A 1 103 ? -7.262 13.652 -2.720 1.00 92.19 103 ALA A C 1
ATOM 743 O O . ALA A 1 103 ? -8.290 14.298 -2.507 1.00 92.19 103 ALA A O 1
ATOM 744 N N . ALA A 1 104 ? -6.629 13.611 -3.895 1.00 86.94 104 ALA A N 1
ATOM 745 C CA . ALA A 1 104 ? -7.081 14.333 -5.068 1.00 86.94 104 ALA A CA 1
ATOM 746 C C . ALA A 1 104 ? -8.455 13.812 -5.544 1.00 86.94 104 ALA A C 1
ATOM 748 O O . ALA A 1 104 ? -8.672 12.587 -5.624 1.00 86.94 104 ALA A O 1
ATOM 749 N N . PRO A 1 105 ? -9.393 14.723 -5.858 1.00 69.81 105 PRO A N 1
ATOM 750 C CA . PRO A 1 105 ? -10.685 14.351 -6.409 1.00 69.81 105 PRO A CA 1
ATOM 751 C C . PRO A 1 105 ? -10.493 13.578 -7.714 1.00 69.81 105 PRO A C 1
ATOM 753 O O . PRO A 1 105 ? -9.631 13.879 -8.542 1.00 69.81 105 PRO A O 1
ATOM 756 N N . GLY A 1 106 ? -11.259 12.499 -7.867 1.00 63.47 106 GLY A N 1
ATOM 757 C CA . GLY A 1 106 ? -11.226 11.713 -9.091 1.00 63.47 106 GLY A CA 1
ATOM 758 C C . GLY A 1 106 ? -12.123 12.352 -10.141 1.00 63.47 106 GLY A C 1
ATOM 759 O O . GLY A 1 106 ? -13.319 12.482 -9.894 1.00 63.47 106 GLY A O 1
ATOM 760 N N . ILE A 1 107 ? -11.577 12.653 -11.320 1.00 49.97 107 ILE A N 1
ATOM 761 C CA . ILE A 1 107 ? -12.393 12.828 -12.527 1.00 49.97 107 ILE A CA 1
ATOM 762 C C . ILE A 1 107 ? -13.041 11.471 -12.821 1.00 49.97 107 ILE A C 1
ATOM 764 O O . ILE A 1 107 ? -12.340 10.458 -12.970 1.00 49.97 107 ILE A O 1
ATOM 768 N N . SER A 1 108 ? -14.373 11.430 -12.825 1.00 43.22 108 SER A N 1
ATOM 769 C CA . SER A 1 108 ? -15.137 10.267 -13.260 1.00 43.22 108 SER A CA 1
ATOM 770 C C . SER A 1 108 ? -14.998 10.130 -14.770 1.00 43.22 108 SER A C 1
ATOM 772 O O . SER A 1 108 ? -15.516 10.956 -15.509 1.00 43.22 108 SER A O 1
ATOM 774 N N . VAL A 1 109 ? -14.335 9.079 -15.246 1.00 40.66 109 VAL A N 1
ATOM 775 C CA . VAL A 1 109 ? -14.460 8.704 -16.659 1.00 40.66 109 VAL A CA 1
ATOM 776 C C . VAL A 1 109 ? -15.780 7.934 -16.786 1.00 40.66 109 VAL A C 1
ATOM 778 O O . VAL A 1 109 ? -15.957 6.963 -16.042 1.00 40.66 109 VAL A O 1
ATOM 781 N N . PRO A 1 110 ? -16.729 8.342 -17.652 1.00 32.47 110 PRO A N 1
ATOM 782 C CA . PRO A 1 110 ? -17.959 7.591 -17.852 1.00 32.47 110 PRO A CA 1
ATOM 783 C C . PRO A 1 110 ? -17.609 6.165 -18.273 1.00 32.47 110 PRO A C 1
ATOM 785 O O . PRO A 1 110 ? -16.781 5.967 -19.162 1.00 32.47 110 PRO A O 1
ATOM 788 N N . ALA A 1 111 ? -18.234 5.171 -17.642 1.00 41.81 111 ALA A N 1
ATOM 789 C CA . ALA A 1 111 ? -18.120 3.792 -18.089 1.00 41.81 111 ALA A CA 1
ATOM 790 C C . ALA A 1 111 ? -18.621 3.719 -19.540 1.00 41.81 111 ALA A C 1
ATOM 792 O O . ALA A 1 111 ? -19.810 3.910 -19.808 1.00 41.81 111 ALA A O 1
ATOM 793 N N . GLY A 1 112 ? -17.705 3.505 -20.487 1.00 30.91 112 GLY A N 1
ATOM 794 C CA . GLY A 1 112 ? -18.063 3.255 -21.876 1.00 30.91 112 GLY A CA 1
ATOM 795 C C . GLY A 1 112 ? -19.007 2.059 -21.926 1.00 30.91 112 GLY A C 1
ATOM 796 O O . GLY A 1 112 ? -18.705 1.011 -21.360 1.00 30.91 112 GLY A O 1
ATOM 797 N N . ARG A 1 113 ? -20.173 2.225 -22.561 1.00 34.19 113 ARG A N 1
ATOM 798 C CA . ARG A 1 113 ? -21.125 1.132 -22.781 1.00 34.19 113 ARG A CA 1
ATOM 799 C C . ARG A 1 113 ? -20.435 0.058 -23.620 1.00 34.19 113 ARG A C 1
ATOM 801 O O . ARG A 1 113 ? -20.314 0.211 -24.834 1.00 34.19 113 ARG A O 1
ATOM 808 N N . THR A 1 114 ? -20.002 -1.025 -22.994 1.00 33.69 114 THR A N 1
ATOM 809 C CA . THR A 1 114 ? -19.658 -2.251 -23.705 1.00 33.69 114 THR A CA 1
ATOM 810 C C . THR A 1 114 ? -20.956 -2.857 -24.228 1.00 33.69 114 THR A C 1
ATOM 812 O O . THR A 1 114 ? -21.818 -3.286 -23.464 1.00 33.69 114 THR A O 1
ATOM 815 N N . HIS A 1 115 ? -21.134 -2.833 -25.551 1.00 32.81 115 HIS A N 1
ATOM 816 C CA . HIS A 1 115 ? -22.131 -3.679 -26.196 1.00 32.81 115 HIS A CA 1
ATOM 817 C C . HIS A 1 115 ? -21.765 -5.132 -25.900 1.00 32.81 115 HIS A C 1
ATOM 819 O O . HIS A 1 115 ? -20.634 -5.556 -26.141 1.00 32.81 115 HIS A O 1
ATOM 825 N N . GLY A 1 116 ? -22.718 -5.852 -25.315 1.00 29.02 116 GLY A N 1
ATOM 826 C CA . GLY A 1 116 ? -22.548 -7.231 -24.900 1.00 29.02 116 GLY A CA 1
ATOM 827 C C . GLY A 1 116 ? -22.273 -8.150 -26.082 1.00 29.02 116 GLY A C 1
ATOM 828 O O . GLY A 1 116 ? -23.007 -8.154 -27.067 1.00 29.02 116 GLY A O 1
ATOM 829 N N . LEU A 1 117 ? -21.251 -8.981 -25.927 1.00 32.53 117 LEU A N 1
ATOM 830 C CA . LEU A 1 117 ? -21.238 -10.323 -26.482 1.00 32.53 117 LEU A CA 1
ATOM 831 C C . LEU A 1 117 ? -21.068 -11.255 -25.289 1.00 32.53 117 LEU A C 1
ATOM 833 O O . LEU A 1 117 ? -20.064 -11.206 -24.582 1.00 32.53 117 LEU A O 1
ATOM 837 N N . GLY A 1 118 ? -22.137 -11.992 -25.004 1.00 31.66 118 GLY A N 1
ATOM 838 C CA . GLY A 1 118 ? -22.213 -12.904 -23.880 1.00 31.66 118 GLY A CA 1
ATOM 839 C C . GLY A 1 118 ? -21.295 -14.101 -24.077 1.00 31.66 118 GLY A C 1
ATOM 840 O O . GLY A 1 118 ? -21.308 -14.736 -25.127 1.00 31.66 118 GLY A O 1
ATOM 841 N N . MET A 1 119 ? -20.558 -14.424 -23.024 1.00 28.48 119 MET A N 1
ATOM 842 C CA . MET A 1 119 ? -20.162 -15.784 -22.693 1.00 28.48 119 MET A CA 1
ATOM 843 C C . MET A 1 119 ? -20.324 -15.917 -21.181 1.00 28.48 119 MET A C 1
ATOM 845 O O . MET A 1 119 ? -19.681 -15.206 -20.412 1.00 28.48 119 MET A O 1
ATOM 849 N N . GLU A 1 120 ? -21.271 -16.760 -20.776 1.00 33.47 120 GLU A N 1
ATOM 850 C CA . GLU A 1 120 ? -21.443 -17.173 -19.389 1.00 33.47 120 GLU A CA 1
ATOM 851 C C . GLU A 1 120 ? -20.275 -18.080 -19.002 1.00 33.47 120 GLU A C 1
ATOM 853 O O . GLU A 1 120 ? -20.086 -19.141 -19.593 1.00 33.47 120 GLU A O 1
ATOM 858 N N . GLU A 1 121 ? -19.523 -17.684 -17.979 1.00 30.31 121 GLU A N 1
ATOM 859 C CA . GLU A 1 121 ? -18.669 -18.600 -17.236 1.00 30.31 121 GLU A CA 1
ATOM 860 C C . GLU A 1 121 ? -19.040 -18.494 -15.756 1.00 30.31 121 GLU A C 1
ATOM 862 O O . GLU A 1 121 ? -18.720 -17.539 -15.045 1.00 30.31 121 GLU A O 1
ATOM 867 N N . THR A 1 122 ? -19.812 -19.476 -15.302 1.00 34.44 122 THR A N 1
ATOM 868 C CA . THR A 1 122 ? -20.170 -19.670 -13.902 1.00 34.44 122 THR A CA 1
ATOM 869 C C . THR A 1 122 ? -18.959 -20.199 -13.140 1.00 34.44 122 THR A C 1
ATOM 871 O O . THR A 1 122 ? -18.744 -21.407 -13.072 1.00 34.44 122 THR A O 1
ATOM 874 N N . ALA A 1 123 ? -18.190 -19.302 -12.527 1.00 31.77 123 ALA A N 1
ATOM 875 C CA . ALA A 1 123 ? -17.249 -19.650 -11.468 1.00 31.77 123 ALA A CA 1
ATOM 876 C C . ALA A 1 123 ? -17.784 -19.108 -10.137 1.00 31.77 123 ALA A C 1
ATOM 878 O O . ALA A 1 123 ? -17.77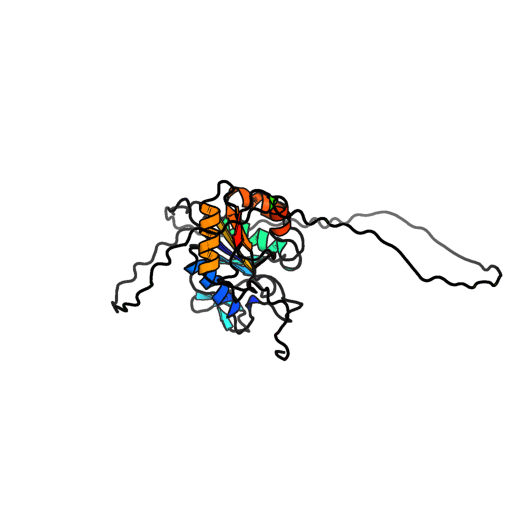1 -17.903 -9.878 1.00 31.77 123 ALA A O 1
ATOM 879 N N . GLY A 1 124 ? -18.292 -20.015 -9.300 1.00 30.03 124 GLY A N 1
ATOM 880 C CA . GLY A 1 124 ? -18.754 -19.713 -7.952 1.00 30.03 124 GLY A CA 1
ATOM 881 C C . GLY A 1 124 ? -17.614 -19.177 -7.090 1.00 30.03 124 GLY A C 1
ATOM 882 O O . GLY A 1 124 ? -16.837 -19.945 -6.533 1.00 30.03 124 GLY A O 1
ATOM 883 N N . HIS A 1 125 ? -17.536 -17.855 -6.948 1.00 31.64 125 HIS A N 1
ATOM 884 C CA . HIS A 1 125 ? -16.818 -17.239 -5.842 1.00 31.64 125 HIS A CA 1
ATOM 885 C C . HIS A 1 125 ? -17.671 -17.412 -4.588 1.00 31.64 125 HIS A C 1
ATOM 887 O O . HIS A 1 125 ? -18.701 -16.755 -4.423 1.00 31.64 125 HIS A O 1
ATOM 893 N N . ALA A 1 126 ? -17.247 -18.316 -3.706 1.00 32.75 126 ALA A N 1
ATOM 894 C CA . ALA A 1 126 ? -17.742 -18.342 -2.341 1.00 32.75 126 ALA A CA 1
ATOM 895 C C . ALA A 1 126 ? -17.496 -16.956 -1.730 1.00 32.75 126 ALA A C 1
ATOM 897 O O . ALA A 1 126 ? -16.357 -16.498 -1.643 1.00 32.75 126 ALA A O 1
ATOM 898 N N . ALA A 1 127 ? -18.574 -16.265 -1.362 1.00 35.31 127 ALA A N 1
ATOM 899 C CA . ALA A 1 127 ? -18.488 -14.994 -0.667 1.00 35.31 127 ALA A CA 1
ATOM 900 C C . ALA A 1 127 ? -17.682 -15.200 0.623 1.00 35.31 127 ALA A C 1
ATOM 902 O O . ALA A 1 127 ? -18.123 -15.919 1.520 1.00 35.31 127 ALA A O 1
ATOM 903 N N . TYR A 1 128 ? -16.499 -14.587 0.708 1.00 41.03 128 TYR A N 1
ATOM 904 C CA . TYR A 1 128 ? -15.729 -14.526 1.944 1.00 41.03 128 TYR A CA 1
ATOM 905 C C . TYR A 1 128 ? -16.589 -13.842 3.009 1.00 41.03 128 TYR A C 1
ATOM 907 O O . TYR A 1 128 ? -16.879 -12.646 2.925 1.00 41.03 128 TYR A O 1
ATOM 915 N N . GLN A 1 129 ? -17.041 -14.621 3.988 1.00 34.47 129 GLN A N 1
ATOM 916 C CA . GLN A 1 129 ? -17.721 -14.108 5.167 1.00 34.47 129 GLN A CA 1
ATOM 917 C C . GLN A 1 129 ? -16.647 -13.819 6.219 1.00 34.47 129 GLN A C 1
ATOM 919 O O . GLN A 1 129 ? -16.037 -14.761 6.728 1.00 34.47 129 GLN A O 1
ATOM 924 N N . PRO A 1 130 ? -16.359 -12.544 6.530 1.00 37.72 130 PRO A N 1
ATOM 925 C CA . PRO A 1 130 ? -15.313 -12.214 7.481 1.00 37.72 130 PRO A CA 1
ATOM 926 C C . PRO A 1 130 ? -15.685 -12.763 8.860 1.00 37.72 130 PRO A C 1
ATOM 928 O O . PRO A 1 130 ? -16.693 -12.377 9.451 1.00 37.72 130 PRO A O 1
ATOM 931 N N . THR A 1 131 ? -14.852 -13.650 9.400 1.00 43.06 131 THR A N 1
ATOM 932 C CA . THR A 1 131 ? -14.886 -13.969 10.828 1.00 43.06 131 THR A CA 1
ATOM 933 C C . THR A 1 131 ? -14.472 -12.727 11.613 1.00 43.06 131 THR A C 1
ATOM 935 O O . THR A 1 131 ? -13.555 -12.018 11.190 1.00 43.06 131 THR A O 1
ATOM 938 N N . ALA A 1 132 ? -15.118 -12.464 12.753 1.00 45.47 132 ALA A N 1
ATOM 939 C CA . ALA A 1 132 ? -14.776 -11.326 13.604 1.00 45.47 132 ALA A CA 1
ATOM 940 C C . ALA A 1 132 ? -13.255 -11.293 13.881 1.00 45.47 132 ALA A C 1
ATOM 942 O O . ALA A 1 132 ? -12.684 -12.329 14.246 1.00 45.47 132 ALA A O 1
ATOM 943 N N . PRO A 1 133 ? -12.579 -10.146 13.681 1.00 46.47 133 PRO A N 1
ATOM 944 C CA . PRO A 1 133 ? -11.135 -10.062 13.844 1.00 46.47 133 PRO A CA 1
ATOM 945 C C . PRO A 1 133 ? -10.758 -10.370 15.294 1.00 46.47 133 PRO A C 1
ATOM 947 O O . PRO A 1 133 ? -11.355 -9.839 16.233 1.00 46.47 133 PRO A O 1
ATOM 950 N N . ARG A 1 134 ? -9.740 -11.213 15.492 1.00 58.69 134 ARG A N 1
ATOM 951 C CA . ARG A 1 134 ? -9.100 -11.352 16.803 1.00 58.69 134 ARG A CA 1
ATOM 952 C C . ARG A 1 134 ? -8.266 -10.094 17.032 1.00 58.69 134 ARG A C 1
ATOM 954 O O . ARG A 1 134 ? -7.192 -9.945 16.459 1.00 58.69 134 ARG A O 1
ATOM 961 N N . ILE A 1 135 ? -8.816 -9.164 17.806 1.00 57.84 135 ILE A N 1
ATOM 962 C CA . ILE A 1 135 ? -8.148 -7.922 18.199 1.00 57.84 135 ILE A CA 1
ATOM 963 C C . ILE A 1 135 ? -7.299 -8.218 19.432 1.00 57.84 135 ILE A C 1
ATOM 965 O O . ILE A 1 135 ? -7.809 -8.716 20.437 1.00 57.84 135 ILE A O 1
ATOM 969 N N . PHE A 1 136 ? -6.006 -7.915 19.357 1.00 44.91 136 PHE A N 1
ATOM 970 C CA . PHE A 1 136 ? -5.102 -8.040 20.495 1.00 44.91 136 PHE A CA 1
ATOM 971 C C . PHE A 1 136 ? -4.996 -6.704 21.241 1.00 44.91 136 PHE A C 1
ATOM 973 O O . PHE A 1 136 ? -4.645 -5.684 20.648 1.00 44.91 136 PHE A O 1
ATOM 980 N N . ASP A 1 137 ? -5.275 -6.712 22.548 1.00 45.97 137 ASP A N 1
ATOM 981 C CA . ASP A 1 137 ? -5.046 -5.561 23.425 1.00 45.97 137 ASP A CA 1
ATOM 982 C C . ASP A 1 137 ? -3.582 -5.537 23.888 1.00 45.97 137 ASP A C 1
ATOM 984 O O . ASP A 1 137 ? -3.149 -6.330 24.730 1.00 45.97 137 ASP A O 1
ATOM 988 N N . MET A 1 138 ? -2.818 -4.585 23.351 1.00 44.56 138 MET A N 1
ATOM 989 C CA . MET A 1 138 ? -1.400 -4.401 23.663 1.00 44.56 138 MET A CA 1
ATOM 990 C C . MET A 1 138 ? -1.151 -3.994 25.131 1.00 44.56 138 MET A C 1
ATOM 992 O O . MET A 1 138 ? -0.022 -4.102 25.609 1.00 44.56 138 MET A O 1
ATOM 996 N N . ARG A 1 139 ? -2.186 -3.580 25.887 1.00 45.94 139 ARG A N 1
ATOM 997 C CA . ARG A 1 139 ? -2.072 -3.135 27.292 1.00 45.94 139 ARG A CA 1
ATOM 998 C C . ARG A 1 139 ? -1.722 -4.251 28.285 1.00 45.94 139 ARG A C 1
ATOM 1000 O O . ARG A 1 139 ? -1.437 -3.942 29.440 1.00 45.94 139 ARG A O 1
ATOM 1007 N N . LYS A 1 140 ? -1.717 -5.531 27.883 1.00 35.75 140 LYS A N 1
ATOM 1008 C CA . LYS A 1 140 ? -1.417 -6.669 28.782 1.00 35.75 140 LYS A CA 1
ATOM 1009 C C . LYS A 1 140 ? -0.002 -7.244 28.696 1.00 35.75 140 LYS A C 1
ATOM 1011 O O . LYS A 1 140 ? 0.343 -8.085 29.521 1.00 35.75 140 LYS A O 1
ATOM 1016 N N . THR A 1 141 ? 0.845 -6.765 27.791 1.00 35.50 141 THR A N 1
ATOM 1017 C CA . THR A 1 141 ? 2.243 -7.220 27.684 1.00 35.50 141 THR A CA 1
ATOM 1018 C C . THR A 1 141 ? 3.198 -6.065 27.941 1.00 35.50 141 THR A C 1
ATOM 1020 O O . THR A 1 141 ? 3.852 -5.543 27.044 1.00 35.50 141 THR A O 1
ATOM 1023 N N . ALA A 1 142 ? 3.288 -5.670 29.211 1.00 26.53 142 ALA A N 1
ATOM 1024 C CA . ALA A 1 142 ? 4.444 -4.941 29.708 1.00 26.53 142 ALA A CA 1
ATOM 1025 C C . ALA A 1 142 ? 5.641 -5.905 29.725 1.00 26.53 142 ALA A C 1
ATOM 1027 O O . ALA A 1 142 ? 5.834 -6.662 30.679 1.00 26.53 142 ALA A O 1
ATOM 1028 N N . VAL A 1 143 ? 6.434 -5.905 28.653 1.00 31.91 143 VAL A N 1
ATOM 1029 C CA . VAL A 1 143 ? 7.781 -6.475 28.701 1.00 31.91 143 VAL A CA 1
ATOM 1030 C C . VAL A 1 143 ? 8.616 -5.539 29.568 1.00 31.91 143 VAL A C 1
ATOM 1032 O O . VAL A 1 143 ? 8.895 -4.397 29.205 1.00 31.91 143 VAL A O 1
ATOM 1035 N N . ARG A 1 144 ? 8.954 -6.024 30.764 1.00 27.25 144 ARG A N 1
ATOM 1036 C CA . ARG A 1 144 ? 9.981 -5.445 31.625 1.00 27.25 144 ARG A CA 1
ATOM 1037 C C . ARG A 1 144 ? 11.318 -5.587 30.904 1.00 27.25 144 ARG A C 1
ATOM 1039 O O . ARG A 1 144 ? 11.848 -6.687 30.836 1.00 27.25 144 ARG A O 1
ATOM 1046 N N . ASN A 1 145 ? 11.859 -4.484 30.398 1.00 27.94 145 ASN A N 1
ATOM 1047 C CA . ASN A 1 145 ? 13.286 -4.406 30.117 1.00 27.94 145 ASN A CA 1
ATOM 1048 C C . ASN A 1 145 ? 13.990 -4.010 31.416 1.00 27.94 145 ASN A C 1
ATOM 1050 O O . ASN A 1 145 ? 14.082 -2.832 31.752 1.00 27.94 145 ASN A O 1
ATOM 1054 N N . SER A 1 146 ? 14.448 -5.017 32.150 1.00 31.59 146 SER A N 1
ATOM 1055 C CA . SER A 1 146 ? 15.524 -4.897 33.126 1.00 31.59 146 SER A CA 1
ATOM 1056 C C . SER A 1 146 ? 16.683 -5.730 32.589 1.00 31.59 146 SER A C 1
ATOM 1058 O O . SER A 1 146 ? 16.518 -6.929 32.390 1.00 31.59 146 SER A O 1
ATOM 1060 N N . ASP A 1 147 ? 17.798 -5.090 32.236 1.00 29.22 147 ASP A N 1
ATOM 1061 C CA . ASP A 1 147 ? 19.058 -5.296 32.957 1.00 29.22 147 ASP A CA 1
ATOM 1062 C C . ASP A 1 147 ? 20.230 -4.536 32.305 1.00 29.22 147 ASP A C 1
ATOM 1064 O O . ASP A 1 147 ? 20.603 -4.705 31.147 1.00 29.22 147 ASP A O 1
ATOM 1068 N N . THR A 1 148 ? 20.730 -3.635 33.143 1.00 33.28 148 THR A N 1
ATOM 1069 C CA . THR A 1 148 ? 22.046 -3.019 33.335 1.00 33.28 148 THR A CA 1
ATOM 1070 C C . THR A 1 148 ? 23.304 -3.711 32.782 1.00 33.28 148 THR A C 1
ATOM 1072 O O . THR A 1 148 ? 23.443 -4.929 32.790 1.00 33.28 148 THR A O 1
ATOM 1075 N N . GLU A 1 149 ? 24.268 -2.848 32.427 1.00 31.50 149 GLU A N 1
ATOM 1076 C CA . GLU A 1 149 ? 25.716 -3.060 32.251 1.00 31.50 149 GLU A CA 1
ATOM 1077 C C . GLU A 1 149 ? 26.388 -3.983 33.293 1.00 31.50 149 GLU A C 1
ATOM 1079 O O . GLU A 1 149 ? 25.990 -3.978 34.458 1.00 31.50 149 GLU A O 1
ATOM 1084 N N . THR A 1 150 ? 27.525 -4.620 32.935 1.00 29.84 150 THR A N 1
ATOM 1085 C CA . THR A 1 150 ? 28.882 -4.302 33.481 1.00 29.84 150 THR A CA 1
ATOM 1086 C C . THR A 1 150 ? 29.968 -5.347 33.114 1.00 29.84 150 THR A C 1
ATOM 1088 O O . THR A 1 150 ? 29.895 -6.499 33.518 1.00 29.84 150 THR A O 1
ATOM 1091 N N . SER A 1 151 ? 31.005 -4.860 32.408 1.00 28.02 151 SER A N 1
ATOM 1092 C CA . SER A 1 151 ? 32.477 -5.037 32.556 1.00 28.02 151 SER A CA 1
ATOM 1093 C C . SER A 1 151 ? 33.167 -6.407 32.725 1.00 28.02 151 SER A C 1
ATOM 1095 O O . SER A 1 151 ? 32.880 -7.155 33.651 1.00 28.02 151 SER A O 1
ATOM 1097 N N . LEU A 1 152 ? 34.241 -6.615 31.940 1.00 29.50 152 LEU A N 1
ATOM 1098 C CA . LEU A 1 152 ? 35.672 -6.742 32.343 1.00 29.50 152 LEU A CA 1
ATOM 1099 C C . LEU A 1 152 ? 36.455 -7.286 31.122 1.00 29.50 152 LEU A C 1
ATOM 1101 O O . LEU A 1 152 ? 35.952 -8.153 30.423 1.00 29.50 152 LEU A O 1
ATOM 1105 N N . VAL A 1 153 ? 37.615 -6.750 30.715 1.00 28.33 153 VAL A N 1
ATOM 1106 C CA . VAL A 1 153 ? 38.937 -6.945 31.344 1.00 28.33 153 VAL A CA 1
ATOM 1107 C C . VAL A 1 153 ? 39.878 -5.750 31.064 1.00 28.33 153 VAL A C 1
ATOM 1109 O O . VAL A 1 153 ? 39.971 -5.259 29.941 1.00 28.33 153 VAL A O 1
ATOM 1112 N N . ARG A 1 154 ? 40.617 -5.319 32.099 1.00 29.56 154 ARG A N 1
ATOM 1113 C CA . ARG A 1 154 ? 41.784 -4.407 32.068 1.00 29.56 154 ARG A CA 1
ATOM 1114 C C . ARG A 1 154 ? 43.100 -5.204 32.077 1.00 29.56 154 ARG A C 1
ATOM 1116 O O . ARG A 1 154 ? 43.137 -6.214 32.769 1.00 29.56 154 ARG A O 1
ATOM 1123 N N . SER A 1 155 ? 44.175 -4.674 31.471 1.00 26.02 155 SER A N 1
ATOM 1124 C CA . SER A 1 155 ? 45.528 -4.475 32.075 1.00 26.02 155 SER A CA 1
ATOM 1125 C C . SER A 1 155 ? 46.496 -3.888 31.019 1.00 26.02 155 SER A C 1
ATOM 1127 O O . SER A 1 155 ? 46.698 -4.504 29.982 1.00 26.02 155 SER A O 1
ATOM 1129 N N . SER A 1 156 ? 46.880 -2.606 31.108 1.00 28.36 156 SER A N 1
ATOM 1130 C CA . SER A 1 156 ? 48.163 -2.066 31.631 1.00 28.36 156 SER A CA 1
ATOM 1131 C C . SER A 1 156 ? 49.382 -2.201 30.700 1.00 28.36 156 SER A C 1
ATOM 1133 O O . SER A 1 156 ? 49.843 -3.311 30.458 1.00 28.36 156 SER A O 1
ATOM 1135 N N . THR A 1 157 ? 49.958 -1.068 30.254 1.00 28.53 157 THR A N 1
ATOM 1136 C CA . THR A 1 157 ? 51.325 -0.563 30.584 1.00 28.53 157 THR A CA 1
ATOM 1137 C C . THR A 1 157 ? 51.692 0.654 29.696 1.00 28.53 157 THR A C 1
ATOM 1139 O O . THR A 1 157 ? 51.577 0.604 28.478 1.00 28.53 157 THR A O 1
ATOM 1142 N N . MET A 1 158 ? 52.153 1.739 30.325 1.00 32.81 158 MET A N 1
ATOM 1143 C CA . MET A 1 158 ? 52.940 2.885 29.801 1.00 32.81 158 MET A CA 1
ATOM 1144 C C . MET A 1 158 ? 54.265 2.873 30.604 1.00 32.81 158 MET A C 1
ATOM 1146 O O . MET A 1 158 ? 54.197 2.375 31.736 1.00 32.81 158 MET A O 1
ATOM 1150 N N . PRO A 1 159 ? 55.436 3.391 30.141 1.00 40.25 159 PRO A N 1
ATOM 1151 C CA . PRO A 1 159 ? 55.631 4.828 29.834 1.00 40.25 159 PRO A CA 1
ATOM 1152 C C . PRO A 1 159 ? 56.749 5.188 28.810 1.00 40.25 159 PRO A C 1
ATOM 1154 O O . PRO A 1 159 ? 57.534 4.336 28.407 1.00 40.25 159 PRO A O 1
ATOM 1157 N N . GLY A 1 160 ? 56.890 6.480 28.447 1.00 27.69 160 GLY A N 1
ATOM 1158 C CA . GLY A 1 160 ? 58.128 6.981 27.810 1.00 27.69 160 GLY A CA 1
ATOM 1159 C C . GLY A 1 160 ? 58.094 8.350 27.100 1.00 27.69 160 GLY A C 1
ATOM 1160 O O . GLY A 1 160 ? 57.905 8.403 25.897 1.00 27.69 160 GLY A O 1
ATOM 1161 N N . SER A 1 161 ? 58.312 9.423 27.872 1.00 28.91 161 SER A N 1
ATOM 1162 C CA . SER A 1 161 ? 59.057 10.687 27.620 1.00 28.91 161 SER A CA 1
ATOM 1163 C C . SER A 1 161 ? 59.219 11.379 26.236 1.00 28.91 161 SER A C 1
ATOM 1165 O O . SER A 1 161 ? 59.700 10.783 25.281 1.00 28.91 161 SER A O 1
ATOM 1167 N N . ALA A 1 162 ? 59.130 12.723 26.314 1.00 30.56 162 ALA A N 1
ATOM 1168 C CA . ALA A 1 162 ? 60.034 13.766 25.764 1.00 30.56 162 ALA A CA 1
ATOM 1169 C C . ALA A 1 162 ? 59.592 14.636 24.551 1.00 30.56 162 ALA A C 1
ATOM 1171 O O . ALA A 1 162 ? 59.247 14.168 23.475 1.00 30.56 162 ALA A O 1
ATOM 1172 N N . HIS A 1 163 ? 59.670 15.952 24.796 1.00 28.47 163 HIS A N 1
ATOM 1173 C CA . HIS A 1 163 ? 59.592 17.155 23.933 1.00 28.47 163 HIS A CA 1
ATOM 1174 C C . HIS A 1 163 ? 60.885 17.352 23.078 1.00 28.47 163 HIS A C 1
ATOM 1176 O O . HIS A 1 163 ? 61.803 16.562 23.301 1.00 28.47 163 HIS A O 1
ATOM 1182 N N . PRO A 1 164 ? 61.106 18.429 22.257 1.00 47.03 164 PRO A N 1
ATOM 1183 C CA . PRO A 1 164 ? 60.244 19.549 21.794 1.00 47.03 164 PRO A CA 1
ATOM 1184 C C . PRO A 1 164 ? 60.439 20.030 20.305 1.00 47.03 164 PRO A C 1
ATOM 1186 O O . PRO A 1 164 ? 61.317 19.569 19.591 1.00 47.03 164 PRO A O 1
ATOM 1189 N N . ALA A 1 165 ? 59.650 21.056 19.924 1.00 28.83 165 ALA A N 1
ATOM 1190 C CA . ALA A 1 165 ? 59.945 22.249 19.083 1.00 28.83 165 ALA A CA 1
ATOM 1191 C C . ALA A 1 165 ? 60.283 22.196 17.563 1.00 28.83 165 ALA A C 1
ATOM 1193 O O . ALA A 1 165 ? 61.149 21.464 17.102 1.00 28.83 165 ALA A O 1
ATOM 1194 N N . GLY A 1 166 ? 59.678 23.158 16.836 1.00 28.48 166 GLY A N 1
ATOM 1195 C CA . GLY A 1 166 ? 60.041 23.671 15.495 1.00 28.48 166 GLY A CA 1
ATOM 1196 C C . GLY A 1 166 ? 58.788 24.099 14.704 1.00 28.48 166 GLY A C 1
ATOM 1197 O O . GLY A 1 166 ? 58.038 23.233 14.283 1.00 28.48 166 GLY A O 1
ATOM 1198 N N . ALA A 1 167 ? 58.358 25.374 14.721 1.00 28.81 167 ALA A N 1
ATOM 1199 C CA . ALA A 1 167 ? 58.690 26.446 13.750 1.00 28.81 167 ALA A CA 1
ATOM 1200 C C . ALA A 1 167 ? 58.272 26.097 12.297 1.00 28.81 167 ALA A C 1
ATOM 1202 O O . ALA A 1 167 ? 58.584 25.015 11.832 1.00 28.81 167 ALA A O 1
ATOM 1203 N N . SER A 1 168 ? 57.624 26.923 11.470 1.00 30.89 168 SER A N 1
ATOM 1204 C CA . SER A 1 168 ? 57.204 28.332 11.493 1.00 30.89 168 SER A CA 1
ATOM 1205 C C . SER A 1 168 ? 56.482 28.645 10.162 1.00 30.89 168 SER A C 1
ATOM 1207 O O . SER A 1 168 ? 56.751 27.956 9.183 1.00 30.89 168 SER A O 1
ATOM 1209 N N . ALA A 1 169 ? 55.745 29.766 10.125 1.00 31.47 169 ALA A N 1
ATOM 1210 C CA . ALA A 1 169 ? 55.355 30.575 8.948 1.00 31.47 169 ALA A CA 1
ATOM 1211 C C . ALA A 1 169 ? 54.317 29.972 7.969 1.00 31.47 169 ALA A C 1
ATOM 1213 O O . ALA A 1 169 ? 54.376 28.804 7.625 1.00 31.47 169 ALA A O 1
ATOM 1214 N N . GLY A 1 170 ? 53.344 30.716 7.442 1.00 25.95 170 GLY A N 1
ATOM 1215 C CA . GLY A 1 170 ? 53.011 32.135 7.563 1.00 25.95 170 GLY A CA 1
ATOM 1216 C C . GLY A 1 170 ? 51.974 32.531 6.495 1.00 25.95 170 GLY A C 1
ATOM 1217 O O . GLY A 1 170 ? 51.897 31.861 5.471 1.00 25.95 170 GLY A O 1
ATOM 1218 N N . ALA A 1 171 ? 51.272 33.645 6.756 1.00 30.14 171 ALA A N 1
ATOM 1219 C CA . ALA A 1 171 ? 50.542 34.513 5.811 1.00 30.14 171 ALA A CA 1
ATOM 1220 C C . ALA A 1 171 ? 49.299 33.901 5.108 1.00 30.14 171 ALA A C 1
ATOM 1222 O O . ALA A 1 171 ? 49.215 32.703 4.893 1.00 30.14 171 ALA A O 1
ATOM 1223 N N . ASP A 1 172 ? 48.256 34.626 4.715 1.00 30.59 172 ASP A N 1
ATOM 1224 C CA . ASP A 1 172 ? 47.918 36.048 4.779 1.00 30.59 172 ASP A CA 1
ATOM 1225 C C . ASP A 1 172 ? 46.389 36.165 4.620 1.00 30.59 172 ASP A C 1
ATOM 1227 O O . ASP A 1 172 ? 45.731 35.226 4.162 1.00 30.59 172 ASP A O 1
ATOM 1231 N N . GLY A 1 173 ? 45.823 37.303 5.010 1.00 27.91 173 GLY A N 1
ATOM 1232 C CA . GLY A 1 173 ? 44.387 37.564 4.953 1.00 27.91 173 GLY A CA 1
ATOM 1233 C C . GLY A 1 173 ? 43.844 37.933 3.570 1.00 27.91 173 GLY A C 1
ATOM 1234 O O . GLY A 1 173 ? 44.587 38.107 2.609 1.00 27.91 173 GLY A O 1
ATOM 1235 N N . SER A 1 174 ? 42.514 38.081 3.533 1.00 33.47 174 SER A N 1
ATOM 1236 C CA . SER A 1 174 ? 41.645 38.850 2.613 1.00 33.47 174 SER A CA 1
ATOM 1237 C C . SER A 1 174 ? 40.440 38.002 2.207 1.00 33.47 174 SER A C 1
ATOM 1239 O O . SER A 1 174 ? 40.515 36.783 2.147 1.00 33.47 174 SER A O 1
ATOM 1241 N N . ASP A 1 175 ? 39.276 38.533 1.879 1.00 32.19 175 ASP A N 1
ATOM 1242 C CA . ASP A 1 175 ? 38.559 39.757 2.216 1.00 32.19 175 ASP A CA 1
ATOM 1243 C C . ASP A 1 175 ? 37.120 39.430 1.787 1.00 32.19 175 ASP A C 1
ATOM 1245 O O . ASP A 1 175 ? 36.888 38.652 0.856 1.00 32.19 175 ASP A O 1
ATOM 1249 N N . GLY A 1 176 ? 36.136 39.970 2.490 1.00 29.67 176 GLY A N 1
ATOM 1250 C CA . GLY A 1 176 ? 34.745 39.808 2.104 1.00 29.67 176 GLY A CA 1
ATOM 1251 C C . GLY A 1 176 ? 34.373 40.766 0.975 1.00 29.67 176 GLY A C 1
ATOM 1252 O O . GLY A 1 176 ? 34.667 41.956 1.077 1.00 29.67 176 GLY A O 1
ATOM 1253 N N . ARG A 1 177 ? 33.627 40.284 -0.032 1.00 30.27 177 ARG A N 1
ATOM 1254 C CA . ARG A 1 177 ? 32.392 40.910 -0.568 1.00 30.27 177 ARG A CA 1
ATOM 1255 C C . ARG A 1 177 ? 31.938 40.321 -1.910 1.00 30.27 177 ARG A C 1
ATOM 1257 O O . ARG A 1 177 ? 32.753 40.013 -2.763 1.00 30.27 177 ARG A O 1
ATOM 1264 N N . GLY A 1 178 ? 30.614 40.349 -2.101 1.00 25.83 178 GLY A N 1
ATOM 1265 C CA . GLY A 1 178 ? 29.926 40.334 -3.404 1.00 25.83 178 GLY A CA 1
ATOM 1266 C C . GLY A 1 178 ? 29.348 38.967 -3.754 1.00 25.83 178 GLY A C 1
ATOM 1267 O O . GLY A 1 178 ? 30.079 38.088 -4.171 1.00 25.83 178 GLY A O 1
ATOM 1268 N N . ARG A 1 179 ? 28.094 38.663 -3.394 1.00 31.50 179 ARG A N 1
ATOM 1269 C CA . ARG A 1 179 ? 26.882 38.937 -4.197 1.00 31.50 179 ARG A CA 1
ATOM 1270 C C . ARG A 1 179 ? 27.029 38.473 -5.646 1.00 31.50 179 ARG A C 1
ATOM 1272 O O . ARG A 1 179 ? 27.551 39.228 -6.444 1.00 31.50 179 ARG A O 1
ATOM 1279 N N . ASP A 1 180 ? 26.449 37.312 -5.936 1.00 28.59 180 ASP A N 1
ATOM 1280 C CA . ASP A 1 180 ? 25.587 37.122 -7.101 1.00 28.59 180 ASP A CA 1
ATOM 1281 C C . ASP A 1 180 ? 24.440 36.195 -6.693 1.00 28.59 180 ASP A C 1
ATOM 1283 O O . ASP A 1 180 ? 24.630 35.045 -6.295 1.00 28.59 180 ASP A O 1
ATOM 1287 N N . GLY A 1 181 ? 23.239 36.772 -6.678 1.00 28.62 181 GLY A N 1
ATOM 1288 C CA . GLY A 1 181 ? 21.998 36.056 -6.452 1.00 28.62 181 GLY A CA 1
ATOM 1289 C C . GLY A 1 181 ? 21.629 35.287 -7.711 1.00 28.62 181 GLY A C 1
ATOM 1290 O O . GLY A 1 181 ? 21.362 35.887 -8.745 1.00 28.62 181 GLY A O 1
ATOM 1291 N N . ALA A 1 182 ? 21.574 33.964 -7.602 1.00 25.77 182 ALA A N 1
ATOM 1292 C CA . ALA A 1 182 ? 20.776 33.141 -8.496 1.00 25.77 182 ALA A CA 1
ATOM 1293 C C . ALA A 1 182 ? 19.445 32.866 -7.788 1.00 25.77 182 ALA A C 1
ATOM 1295 O O . ALA A 1 182 ? 19.268 31.880 -7.074 1.00 25.77 182 ALA A O 1
ATOM 1296 N N . GLU A 1 183 ? 18.536 33.822 -7.938 1.00 25.12 183 GLU A N 1
ATOM 1297 C CA . GLU A 1 183 ? 17.116 33.686 -7.652 1.00 25.12 183 GLU A CA 1
ATOM 1298 C C . GLU A 1 183 ? 16.546 32.648 -8.634 1.00 25.12 183 GLU A C 1
ATOM 1300 O O . GLU A 1 183 ? 16.266 32.951 -9.792 1.00 25.12 183 GLU A O 1
ATOM 1305 N N . ILE A 1 184 ? 16.447 31.384 -8.213 1.00 24.55 184 ILE A N 1
ATOM 1306 C CA . ILE A 1 184 ? 15.726 30.373 -8.990 1.00 24.55 184 ILE A CA 1
ATOM 1307 C C . ILE A 1 184 ? 14.241 30.559 -8.692 1.00 24.55 184 ILE A C 1
ATOM 1309 O O . ILE A 1 184 ? 13.711 30.051 -7.704 1.00 24.55 184 ILE A O 1
ATOM 1313 N N . LEU A 1 185 ? 13.589 31.331 -9.563 1.00 26.20 185 LEU A N 1
ATOM 1314 C CA . LEU A 1 185 ? 12.141 31.362 -9.705 1.00 26.20 185 LEU A CA 1
ATOM 1315 C C . LEU A 1 185 ? 11.630 29.925 -9.895 1.00 26.20 185 LEU A C 1
ATOM 1317 O O . LEU A 1 185 ? 11.893 29.284 -10.915 1.00 26.20 185 LEU A O 1
ATOM 1321 N N . CYS A 1 186 ? 10.855 29.437 -8.930 1.00 22.94 186 CYS A N 1
ATOM 1322 C CA . CYS A 1 186 ? 9.940 28.322 -9.131 1.00 22.94 186 CYS A CA 1
ATOM 1323 C C . CYS A 1 186 ? 8.873 28.755 -10.148 1.00 22.94 186 CYS A C 1
ATOM 1325 O O . CYS A 1 186 ? 7.874 29.368 -9.783 1.00 22.94 186 CYS A O 1
ATOM 1327 N N . GLY A 1 187 ? 9.126 28.484 -11.430 1.00 25.02 187 GLY A N 1
ATOM 1328 C CA . GLY A 1 187 ? 8.184 28.716 -12.520 1.00 25.02 187 GLY A CA 1
ATOM 1329 C C . GLY A 1 187 ? 6.965 27.803 -12.409 1.00 25.02 187 GLY A C 1
ATOM 1330 O O . GLY A 1 187 ? 7.083 26.591 -12.228 1.00 25.02 187 GLY A O 1
ATOM 1331 N N . GLU A 1 188 ? 5.800 28.427 -12.497 1.00 28.69 188 GLU A N 1
ATOM 1332 C CA . GLU A 1 188 ? 4.475 27.848 -12.349 1.00 28.69 188 GLU A CA 1
ATOM 1333 C C . GLU A 1 188 ? 4.164 26.771 -13.401 1.00 28.69 188 GLU A C 1
ATOM 1335 O O . GLU A 1 188 ? 4.607 26.794 -14.549 1.00 28.69 188 GLU A O 1
ATOM 1340 N N . THR A 1 189 ? 3.351 25.812 -12.977 1.00 29.27 189 THR A N 1
ATOM 1341 C CA . THR A 1 189 ? 2.779 24.728 -13.771 1.00 29.27 189 THR A CA 1
ATOM 1342 C C . THR A 1 189 ? 1.917 25.255 -14.922 1.00 29.27 189 THR A C 1
ATOM 1344 O O . THR A 1 189 ? 0.833 25.787 -14.692 1.00 29.27 189 THR A O 1
ATOM 1347 N N . GLY A 1 190 ? 2.342 25.028 -16.165 1.00 25.14 190 GLY A N 1
ATOM 1348 C CA . GLY A 1 190 ? 1.497 25.180 -17.350 1.00 25.14 190 GLY A CA 1
ATOM 1349 C C . GLY A 1 190 ? 0.705 23.904 -17.633 1.00 25.14 190 GLY A C 1
ATOM 1350 O O . GLY A 1 190 ? 1.156 23.052 -18.395 1.00 25.14 190 GLY A O 1
ATOM 1351 N N . LEU A 1 191 ? -0.473 23.765 -17.021 1.00 34.66 191 LEU A N 1
ATOM 1352 C CA . LEU A 1 191 ? -1.505 22.832 -17.473 1.00 34.66 191 LEU A CA 1
ATOM 1353 C C . LEU A 1 191 ? -2.309 23.558 -18.566 1.00 34.66 191 LEU A C 1
ATOM 1355 O O . LEU A 1 191 ? -3.127 24.421 -18.257 1.00 34.66 191 LEU A O 1
ATOM 1359 N N . ALA A 1 192 ? -2.047 23.267 -19.841 1.00 29.59 192 ALA A N 1
ATOM 1360 C CA . ALA A 1 192 ? -2.897 23.756 -20.923 1.00 29.59 192 ALA A CA 1
ATOM 1361 C C . ALA A 1 192 ? -4.241 23.016 -20.859 1.00 29.59 192 ALA A C 1
ATOM 1363 O O . ALA A 1 192 ? -4.318 21.813 -21.111 1.00 29.59 192 ALA A O 1
ATOM 1364 N N . ALA A 1 193 ? -5.279 23.742 -20.453 1.00 34.62 193 ALA A N 1
ATOM 1365 C CA . ALA A 1 193 ? -6.663 23.316 -20.528 1.00 34.62 193 ALA A CA 1
ATOM 1366 C C . ALA A 1 193 ? -7.232 23.741 -21.885 1.00 34.62 193 ALA A C 1
ATOM 1368 O O . ALA A 1 193 ? -7.503 24.921 -22.088 1.00 34.62 193 ALA A O 1
ATOM 1369 N N . ASP A 1 194 ? -7.459 22.779 -22.776 1.00 29.94 194 ASP A N 1
ATOM 1370 C CA . ASP A 1 194 ? -8.447 22.934 -23.841 1.00 29.94 194 ASP A CA 1
ATOM 1371 C C . ASP A 1 194 ? -9.756 22.312 -23.354 1.00 29.94 194 ASP A C 1
ATOM 1373 O O . ASP A 1 194 ? -9.870 21.104 -23.130 1.00 29.94 194 ASP A O 1
ATOM 1377 N N . GLY A 1 195 ? -10.727 23.186 -23.098 1.00 33.16 195 GLY A N 1
ATOM 1378 C CA . GLY A 1 195 ? -12.036 22.838 -22.576 1.00 33.16 195 GLY A CA 1
ATOM 1379 C C . GLY A 1 195 ? -12.987 22.335 -23.658 1.00 33.16 195 GLY A C 1
ATOM 1380 O O . GLY A 1 195 ? -13.233 23.006 -24.656 1.00 33.16 195 GLY A O 1
ATOM 1381 N N . ALA A 1 196 ? -13.628 21.206 -23.375 1.00 30.92 196 ALA A N 1
ATOM 1382 C CA . ALA A 1 196 ? -14.994 20.935 -23.797 1.00 30.92 196 ALA A CA 1
ATOM 1383 C C . ALA A 1 196 ? -15.752 20.457 -22.554 1.00 30.92 196 ALA A C 1
ATOM 1385 O O . ALA A 1 196 ? -15.391 19.455 -21.939 1.00 30.92 196 ALA A O 1
ATOM 1386 N N . GLY A 1 197 ? -16.740 21.247 -22.136 1.00 34.22 197 GLY A N 1
ATOM 1387 C CA . GLY A 1 197 ? -17.462 21.057 -20.886 1.00 34.22 197 GLY A CA 1
ATOM 1388 C C . GLY A 1 197 ? -18.185 19.716 -20.816 1.00 34.22 197 GLY A C 1
ATOM 1389 O O . GLY A 1 197 ? -19.013 19.392 -21.665 1.00 34.22 197 GLY A O 1
ATOM 1390 N N . VAL A 1 198 ? -17.919 18.986 -19.738 1.00 36.25 198 VAL A N 1
ATOM 1391 C CA . VAL A 1 198 ? -18.783 17.934 -19.211 1.00 36.25 198 VAL A CA 1
ATOM 1392 C C . VAL A 1 198 ? -18.984 18.262 -17.736 1.00 36.25 198 VAL A C 1
ATOM 1394 O O . VAL A 1 198 ? -18.032 18.584 -17.028 1.00 36.25 198 VAL A O 1
ATOM 1397 N N . MET A 1 199 ? -20.236 18.261 -17.278 1.00 37.28 199 MET A N 1
ATOM 1398 C CA . MET A 1 199 ? -20.552 18.381 -15.855 1.00 37.28 199 MET A CA 1
ATOM 1399 C C . MET A 1 199 ? -20.126 17.082 -15.162 1.00 37.28 199 MET A C 1
ATOM 1401 O O . MET A 1 199 ? -20.917 16.150 -15.026 1.00 37.28 199 MET A O 1
ATOM 1405 N N . ASP A 1 200 ? -18.846 17.009 -14.799 1.00 38.06 200 ASP A N 1
ATOM 1406 C CA . ASP A 1 200 ? -18.243 15.855 -14.145 1.00 38.06 200 ASP A CA 1
ATOM 1407 C C . ASP A 1 200 ? -18.721 15.755 -12.695 1.00 38.06 200 ASP A C 1
ATOM 1409 O O . ASP A 1 200 ? -18.603 16.688 -11.898 1.00 38.06 200 ASP A O 1
ATOM 1413 N N . GLY A 1 201 ? -19.259 14.590 -12.336 1.00 44.72 201 GLY A N 1
ATOM 1414 C CA . GLY A 1 201 ? -19.561 14.257 -10.952 1.00 44.72 201 GLY A CA 1
ATOM 1415 C C . GLY A 1 201 ? -18.258 14.060 -10.189 1.00 44.72 201 GLY A C 1
ATOM 1416 O O . GLY A 1 201 ? -17.711 12.957 -10.175 1.00 44.72 201 GLY A O 1
ATOM 1417 N N . GLU A 1 202 ? -17.754 15.125 -9.567 1.00 57.16 202 GLU A N 1
ATOM 1418 C CA . GLU A 1 202 ? -16.545 15.085 -8.752 1.00 57.16 202 GLU A CA 1
ATOM 1419 C C . GLU A 1 202 ? -16.682 13.996 -7.685 1.00 57.16 202 GLU A C 1
ATOM 1421 O O . GLU A 1 202 ? -17.560 14.020 -6.813 1.00 57.16 202 GLU A O 1
ATOM 1426 N N . ARG A 1 203 ? -15.835 12.968 -7.782 1.00 67.25 203 ARG A N 1
ATOM 1427 C CA . ARG A 1 203 ? -15.930 11.851 -6.857 1.00 67.25 203 ARG A CA 1
ATOM 1428 C C . ARG A 1 203 ? -15.326 12.263 -5.525 1.00 67.25 203 ARG A C 1
ATOM 1430 O O . ARG A 1 203 ? -14.109 12.425 -5.428 1.00 67.25 203 ARG A O 1
ATOM 1437 N N . ALA A 1 204 ? -16.174 12.351 -4.499 1.00 73.75 204 ALA A N 1
ATOM 1438 C CA . ALA A 1 204 ? -15.747 12.643 -3.136 1.00 73.75 204 ALA A CA 1
ATOM 1439 C C . ALA A 1 204 ? -14.574 11.729 -2.721 1.00 73.75 204 ALA A C 1
ATOM 1441 O O . ALA A 1 204 ? -14.578 10.538 -3.080 1.00 73.75 204 ALA A O 1
ATOM 1442 N N . PRO A 1 205 ? -13.579 12.245 -1.979 1.00 78.25 205 PRO A N 1
ATOM 1443 C CA . PRO A 1 205 ? -12.420 11.468 -1.561 1.00 78.25 205 PRO A CA 1
ATOM 1444 C C . PRO A 1 205 ? -12.795 10.204 -0.770 1.00 78.25 205 PRO A C 1
ATOM 1446 O O . PRO A 1 205 ? -13.887 10.110 -0.214 1.00 78.25 205 PRO A O 1
ATOM 1449 N N . ALA A 1 206 ? -11.906 9.208 -0.739 1.00 91.12 206 ALA A N 1
ATOM 1450 C CA . ALA A 1 206 ? -12.166 7.974 0.002 1.00 91.12 206 ALA A CA 1
ATOM 1451 C C . ALA A 1 206 ? -12.106 8.214 1.514 1.00 91.12 206 ALA A C 1
ATOM 1453 O O . ALA A 1 206 ? -11.325 9.043 1.988 1.00 91.12 206 ALA A O 1
ATOM 1454 N N . ALA A 1 207 ? -12.911 7.453 2.254 1.00 95.50 207 ALA A N 1
ATOM 1455 C CA . ALA A 1 207 ? -12.901 7.466 3.710 1.00 95.50 207 ALA A CA 1
ATOM 1456 C C . ALA A 1 207 ? -11.690 6.737 4.294 1.00 95.50 207 ALA A C 1
ATOM 1458 O O . ALA A 1 207 ? -11.246 7.094 5.383 1.00 95.50 207 ALA A O 1
ATOM 1459 N N . PHE A 1 208 ? -11.151 5.751 3.570 1.00 98.25 208 PHE A N 1
ATOM 1460 C CA . PHE A 1 208 ? -9.989 4.975 3.988 1.00 98.25 208 PHE A CA 1
ATOM 1461 C C . PHE A 1 208 ? -8.961 4.836 2.871 1.00 98.25 208 PHE A C 1
ATOM 1463 O O . PHE A 1 208 ? -9.307 4.847 1.687 1.00 98.25 208 PHE A O 1
ATOM 1470 N N . VAL A 1 209 ? -7.711 4.605 3.265 1.00 98.50 209 VAL A N 1
ATOM 1471 C CA . VAL A 1 209 ? -6.682 4.016 2.400 1.00 98.50 209 VAL A CA 1
ATOM 1472 C C . VAL A 1 209 ? -6.070 2.790 3.057 1.00 98.50 209 VAL A C 1
ATOM 1474 O O . VAL A 1 209 ? -5.751 2.837 4.242 1.00 98.50 209 VAL A O 1
ATOM 1477 N N . ALA A 1 210 ? -5.879 1.724 2.287 1.00 98.69 210 ALA A N 1
ATOM 1478 C CA . ALA A 1 210 ? -5.035 0.592 2.644 1.00 98.69 210 ALA A CA 1
ATOM 1479 C C . ALA A 1 210 ? -3.674 0.752 1.960 1.00 98.69 210 ALA A C 1
ATOM 1481 O O . ALA A 1 210 ? -3.601 0.952 0.747 1.00 98.69 210 ALA A O 1
ATOM 1482 N N . ILE A 1 211 ? -2.596 0.690 2.735 1.00 98.62 211 ILE A N 1
ATOM 1483 C CA . ILE A 1 211 ? -1.233 0.941 2.266 1.00 98.62 211 ILE A CA 1
ATOM 1484 C C . ILE A 1 211 ? -0.383 -0.297 2.516 1.00 98.62 211 ILE A C 1
ATOM 1486 O O . ILE A 1 211 ? -0.304 -0.767 3.653 1.00 98.62 211 ILE A O 1
ATOM 1490 N N . MET A 1 212 ? 0.283 -0.794 1.475 1.00 96.38 212 MET A N 1
ATOM 1491 C CA . MET A 1 212 ? 1.257 -1.881 1.585 1.00 96.38 212 MET A CA 1
ATOM 1492 C C . MET A 1 212 ? 2.470 -1.638 0.675 1.00 96.38 212 MET A C 1
ATOM 1494 O O . MET A 1 212 ? 2.334 -1.009 -0.380 1.00 96.38 212 MET A O 1
ATOM 1498 N N . PRO A 1 213 ? 3.671 -2.088 1.065 1.00 96.81 213 PRO A N 1
ATOM 1499 C CA . PRO A 1 213 ? 4.822 -2.084 0.182 1.00 96.81 213 PRO A CA 1
ATOM 1500 C C . PRO A 1 213 ? 4.722 -3.237 -0.826 1.00 96.81 213 PRO A C 1
ATOM 1502 O O . PRO A 1 213 ? 3.993 -4.207 -0.622 1.00 96.81 213 PRO A O 1
ATOM 1505 N N . VAL A 1 214 ? 5.436 -3.116 -1.944 1.00 97.06 214 VAL A N 1
ATOM 1506 C CA . VAL A 1 214 ? 5.394 -4.113 -3.029 1.00 97.06 214 VAL A CA 1
ATOM 1507 C C . VAL A 1 214 ? 6.061 -5.449 -2.669 1.00 97.06 214 VAL A C 1
ATOM 1509 O O . VAL A 1 214 ? 5.853 -6.440 -3.351 1.00 97.06 214 VAL A O 1
ATOM 1512 N N . ASP A 1 215 ? 6.863 -5.493 -1.612 1.00 95.94 215 ASP A N 1
ATOM 1513 C CA . ASP A 1 215 ? 7.775 -6.585 -1.262 1.00 95.94 215 ASP A CA 1
ATOM 1514 C C . ASP A 1 215 ? 7.247 -7.539 -0.187 1.00 95.94 215 ASP A C 1
ATOM 1516 O O . ASP A 1 215 ? 8.027 -8.265 0.424 1.00 95.94 215 ASP A O 1
ATOM 1520 N N . THR A 1 216 ? 5.927 -7.584 -0.017 1.00 95.00 216 THR A N 1
ATOM 1521 C CA . THR A 1 216 ? 5.209 -8.542 0.842 1.00 95.00 216 THR A CA 1
ATOM 1522 C C . THR A 1 216 ? 4.391 -9.523 -0.011 1.00 95.00 216 THR A C 1
ATOM 1524 O O . THR A 1 216 ? 3.160 -9.488 0.006 1.00 95.00 216 THR A O 1
ATOM 1527 N N . PRO A 1 217 ? 5.034 -10.371 -0.841 1.00 94.00 217 PRO A N 1
ATOM 1528 C CA . PRO A 1 217 ? 4.348 -11.132 -1.888 1.00 94.00 217 PRO A CA 1
ATOM 1529 C C . PRO A 1 217 ? 3.406 -12.225 -1.361 1.00 94.00 217 PRO A C 1
ATOM 1531 O O . PRO A 1 217 ? 2.607 -12.748 -2.131 1.00 94.00 217 PRO A O 1
ATOM 1534 N N . ASP A 1 218 ? 3.486 -12.588 -0.081 1.00 96.12 218 ASP A N 1
ATOM 1535 C CA . ASP A 1 218 ? 2.593 -13.557 0.557 1.00 96.12 218 ASP A CA 1
ATOM 1536 C C . ASP A 1 218 ? 1.340 -12.912 1.179 1.00 96.12 218 ASP A C 1
ATOM 1538 O O . ASP A 1 218 ? 0.408 -13.618 1.557 1.00 96.12 218 ASP A O 1
ATOM 1542 N N . VAL A 1 219 ? 1.282 -11.578 1.276 1.00 97.94 219 VAL A N 1
ATOM 1543 C CA . VAL A 1 219 ? 0.125 -10.860 1.824 1.00 97.94 219 VAL A CA 1
ATOM 1544 C C . VAL A 1 219 ? -0.982 -10.773 0.770 1.00 97.94 219 VAL A C 1
ATOM 1546 O O . VAL A 1 219 ? -0.941 -9.950 -0.146 1.00 97.94 219 VAL A O 1
ATOM 1549 N N . GLY A 1 220 ? -1.984 -11.642 0.917 1.00 98.06 220 GLY A N 1
ATOM 1550 C CA . GLY A 1 220 ? -3.113 -11.778 -0.003 1.00 98.06 220 GLY A CA 1
ATOM 1551 C C . GLY A 1 220 ? -4.358 -10.929 0.318 1.00 98.06 220 GLY A C 1
ATOM 1552 O O . GLY A 1 220 ? -4.397 -10.187 1.309 1.00 98.06 220 GLY A O 1
ATOM 1553 N N . PRO A 1 221 ? -5.409 -11.047 -0.520 1.00 98.69 221 PRO A N 1
ATOM 1554 C CA . PRO A 1 221 ? -6.679 -10.329 -0.374 1.00 98.69 221 PRO A CA 1
ATOM 1555 C C . PRO A 1 221 ? -7.358 -10.490 0.990 1.00 98.69 221 PRO A C 1
ATOM 1557 O O . PRO A 1 221 ? -7.954 -9.544 1.501 1.00 98.69 221 PRO A O 1
ATOM 1560 N N . GLU A 1 222 ? -7.263 -11.670 1.595 1.00 98.56 222 GLU A N 1
ATOM 1561 C CA . GLU A 1 222 ? -7.911 -12.021 2.858 1.00 98.56 222 GLU A CA 1
ATOM 1562 C C . GLU A 1 222 ? -7.349 -11.191 4.015 1.00 98.56 222 GLU A C 1
ATOM 1564 O O . GLU A 1 222 ? -8.107 -10.711 4.863 1.00 98.56 222 GLU A O 1
ATOM 1569 N N . VAL A 1 223 ? -6.029 -10.959 4.016 1.00 98.69 223 VAL A N 1
ATOM 1570 C CA . VAL A 1 223 ? -5.361 -10.082 4.987 1.00 98.69 223 VAL A CA 1
ATOM 1571 C C . VAL A 1 223 ? -5.873 -8.657 4.808 1.00 98.69 223 VAL A C 1
ATOM 1573 O O . VAL A 1 223 ? -6.302 -8.023 5.773 1.00 98.69 223 VAL A O 1
ATOM 1576 N N . VAL A 1 224 ? -5.893 -8.158 3.569 1.00 98.81 224 VAL A N 1
ATOM 1577 C CA . VAL A 1 224 ? -6.357 -6.799 3.265 1.00 98.81 224 VAL A CA 1
ATOM 1578 C C . VAL A 1 224 ? -7.808 -6.595 3.698 1.00 98.81 224 VAL A C 1
ATOM 1580 O O . VAL A 1 224 ? -8.099 -5.649 4.435 1.00 98.81 224 VAL A O 1
ATOM 1583 N N . ALA A 1 225 ? -8.707 -7.502 3.314 1.00 98.75 225 ALA A N 1
ATOM 1584 C CA . ALA A 1 225 ? -10.119 -7.444 3.675 1.00 98.75 225 ALA A CA 1
ATOM 1585 C C . ALA A 1 225 ? -10.318 -7.453 5.196 1.00 98.75 225 ALA A C 1
ATOM 1587 O O . ALA A 1 225 ? -11.113 -6.672 5.725 1.00 98.75 225 ALA A O 1
ATOM 1588 N N . ARG A 1 226 ? -9.565 -8.297 5.915 1.00 98.62 226 ARG A N 1
ATOM 1589 C CA . ARG A 1 226 ? -9.627 -8.392 7.378 1.00 98.62 226 ARG A CA 1
ATOM 1590 C C . ARG A 1 226 ? -9.210 -7.087 8.055 1.00 98.62 226 ARG A C 1
ATOM 1592 O O . ARG A 1 226 ? -9.902 -6.628 8.963 1.00 98.62 226 ARG A O 1
ATOM 1599 N N . VAL A 1 227 ? -8.119 -6.465 7.609 1.00 98.75 227 VAL A N 1
ATOM 1600 C CA . VAL A 1 227 ? -7.639 -5.202 8.194 1.00 98.75 227 VAL A CA 1
ATOM 1601 C C . VAL A 1 227 ? -8.571 -4.037 7.842 1.00 98.75 227 VAL A C 1
ATOM 1603 O O . VAL A 1 227 ? -8.852 -3.206 8.705 1.00 98.75 227 VAL A O 1
ATOM 1606 N N . ILE A 1 228 ? -9.119 -3.992 6.620 1.00 98.69 228 ILE A N 1
ATOM 1607 C CA . ILE A 1 228 ? -10.126 -2.987 6.233 1.00 98.69 228 ILE A CA 1
ATOM 1608 C C . ILE A 1 228 ? -11.383 -3.120 7.095 1.00 98.69 228 ILE A C 1
ATOM 1610 O O . ILE A 1 228 ? -11.899 -2.115 7.584 1.00 98.69 228 ILE A O 1
ATOM 1614 N N . ALA A 1 229 ? -11.875 -4.344 7.306 1.00 98.38 229 ALA A N 1
ATOM 1615 C CA . ALA A 1 229 ? -13.035 -4.589 8.156 1.00 98.38 229 ALA A CA 1
ATOM 1616 C C . ALA A 1 229 ? -12.783 -4.137 9.604 1.00 98.38 229 ALA A C 1
ATOM 1618 O O . ALA A 1 229 ? -13.636 -3.476 10.192 1.00 98.38 229 ALA A O 1
ATOM 1619 N N . ALA A 1 230 ? -11.597 -4.426 10.150 1.00 98.50 230 ALA A N 1
ATOM 1620 C CA . ALA A 1 230 ? -11.213 -3.992 11.490 1.00 98.50 230 ALA A CA 1
ATOM 1621 C C . ALA A 1 230 ? -11.150 -2.461 11.622 1.00 98.50 230 ALA A C 1
ATOM 1623 O O . ALA A 1 230 ? -11.670 -1.923 12.595 1.00 98.50 230 ALA A O 1
ATOM 1624 N N . ALA A 1 231 ? -10.579 -1.756 10.638 1.00 98.31 231 ALA A N 1
ATOM 1625 C CA . ALA A 1 231 ? -10.554 -0.292 10.633 1.00 98.31 231 ALA A CA 1
ATOM 1626 C C . ALA A 1 231 ? -11.963 0.310 10.534 1.00 98.31 231 ALA A C 1
ATOM 1628 O O . ALA A 1 231 ? -12.269 1.274 11.219 1.00 98.31 231 ALA A O 1
ATOM 1629 N N . ARG A 1 232 ? -12.848 -0.260 9.709 1.00 97.12 232 ARG A N 1
ATOM 1630 C CA . ARG A 1 232 ? -14.239 0.216 9.595 1.00 97.12 232 ARG A CA 1
ATOM 1631 C C . ARG A 1 232 ? -15.042 0.021 10.878 1.00 97.12 232 ARG A C 1
ATOM 1633 O O . ARG A 1 232 ? -15.916 0.826 11.174 1.00 97.12 232 ARG A O 1
ATOM 1640 N N . ALA A 1 233 ? -14.766 -1.054 11.609 1.00 96.88 233 ALA A N 1
ATOM 1641 C CA . ALA A 1 233 ? -15.447 -1.367 12.858 1.00 96.88 233 ALA A CA 1
ATOM 1642 C C . ALA A 1 233 ? -14.893 -0.594 14.067 1.00 96.88 233 ALA A C 1
ATOM 1644 O O . ALA A 1 233 ? -15.529 -0.597 15.119 1.00 96.88 233 ALA A O 1
ATOM 1645 N N . SER A 1 234 ? -13.716 0.032 13.954 1.00 96.94 234 SER A N 1
ATOM 1646 C CA . SER A 1 234 ? -13.085 0.732 15.070 1.00 96.94 234 SER A CA 1
ATOM 1647 C C . SER A 1 234 ? -13.477 2.206 15.127 1.00 96.94 234 SER A C 1
ATOM 1649 O O . SER A 1 234 ? -13.580 2.884 14.107 1.00 96.94 234 SER A O 1
ATOM 1651 N N . GLU A 1 235 ? -13.626 2.734 16.344 1.00 96.19 235 GLU A N 1
ATOM 1652 C CA . GLU A 1 235 ? -13.842 4.172 16.559 1.00 96.19 235 GLU A CA 1
ATOM 1653 C C . GLU A 1 235 ? -12.653 5.001 16.065 1.00 96.19 235 GLU A C 1
ATOM 1655 O O . GLU A 1 235 ? -12.830 6.089 15.524 1.00 96.19 235 GLU A O 1
ATOM 1660 N N . SER A 1 236 ? -11.439 4.463 16.218 1.00 97.38 236 SER A N 1
ATOM 1661 C CA . SER A 1 236 ? -10.208 5.106 15.767 1.00 97.38 236 SER A CA 1
ATOM 1662 C C . SER A 1 236 ? -10.039 5.106 14.257 1.00 97.38 236 SER A C 1
ATOM 1664 O O . SER A 1 236 ? -9.165 5.812 13.785 1.00 97.38 236 SER A O 1
ATOM 1666 N N . ARG A 1 237 ? -10.784 4.279 13.509 1.00 97.94 237 ARG A N 1
ATOM 1667 C CA . ARG A 1 237 ? -10.672 4.115 12.048 1.00 97.94 237 ARG A CA 1
ATOM 1668 C C . ARG A 1 237 ? -9.251 3.807 11.556 1.00 97.94 237 ARG A C 1
ATOM 1670 O O . ARG A 1 237 ? -8.898 4.062 10.403 1.00 97.94 237 ARG A O 1
ATOM 1677 N N . LEU A 1 238 ? -8.439 3.216 12.431 1.00 98.56 238 LEU A N 1
ATOM 1678 C CA . LEU A 1 238 ? -7.023 2.939 12.232 1.00 98.56 238 LEU A CA 1
ATOM 1679 C C . LEU A 1 238 ? -6.726 1.480 12.574 1.00 98.56 238 LEU A C 1
ATOM 1681 O O . LEU A 1 238 ? -6.913 1.062 13.717 1.00 98.56 238 LEU A O 1
ATOM 1685 N N . ALA A 1 239 ? -6.221 0.715 11.607 1.00 98.56 239 ALA A N 1
ATOM 1686 C CA . ALA A 1 239 ? -5.844 -0.680 11.823 1.00 98.56 239 ALA A CA 1
ATOM 1687 C C . ALA A 1 239 ? -4.551 -1.056 11.093 1.00 98.56 239 ALA A C 1
ATOM 1689 O O . ALA A 1 239 ? -4.203 -0.474 10.063 1.00 98.56 239 ALA A O 1
ATOM 1690 N N . ARG A 1 240 ? -3.841 -2.057 11.612 1.00 98.50 240 ARG A N 1
ATOM 1691 C CA . ARG A 1 240 ? -2.612 -2.589 11.014 1.00 98.50 240 ARG A CA 1
ATOM 1692 C C . ARG A 1 240 ? -2.548 -4.106 11.163 1.00 98.50 240 ARG A C 1
ATOM 1694 O O . ARG A 1 240 ? -2.870 -4.623 12.231 1.00 98.50 240 ARG A O 1
ATOM 1701 N N . ALA A 1 241 ? -2.091 -4.797 10.119 1.00 98.38 241 ALA A N 1
ATOM 1702 C CA . ALA A 1 241 ? -1.787 -6.226 10.189 1.00 98.38 241 ALA A CA 1
ATOM 1703 C C . ALA A 1 241 ? -0.632 -6.521 11.162 1.00 98.38 241 ALA A C 1
ATOM 1705 O O . ALA A 1 241 ? 0.356 -5.787 11.206 1.00 98.38 241 ALA A O 1
ATOM 1706 N N . PHE A 1 242 ? -0.736 -7.615 11.906 1.00 97.81 242 PHE A N 1
ATOM 1707 C CA . PHE A 1 242 ? 0.314 -8.163 12.758 1.00 97.81 242 PHE A CA 1
ATOM 1708 C C . PHE A 1 242 ? 0.512 -9.645 12.450 1.00 97.81 242 PHE A C 1
ATOM 1710 O O . PHE A 1 242 ? -0.462 -10.378 12.255 1.00 97.81 242 PHE A O 1
ATOM 1717 N N . PHE A 1 243 ? 1.778 -10.051 12.455 1.00 96.62 243 PHE A N 1
ATOM 1718 C CA . PHE A 1 243 ? 2.231 -11.425 12.274 1.00 96.62 243 PHE A CA 1
ATOM 1719 C C . PHE A 1 243 ? 3.078 -11.787 13.499 1.00 96.62 243 PHE A C 1
ATOM 1721 O O . PHE A 1 243 ? 4.202 -11.306 13.678 1.00 96.62 243 PHE A O 1
ATOM 1728 N N . GLY A 1 244 ? 2.471 -12.507 14.438 1.00 93.69 244 GLY A N 1
ATOM 1729 C CA . GLY A 1 244 ? 2.960 -12.707 15.788 1.00 93.69 244 GLY A CA 1
ATOM 1730 C C . GLY A 1 244 ? 3.023 -11.374 16.525 1.00 93.69 244 GLY A C 1
ATOM 1731 O O . GLY A 1 244 ? 2.031 -10.656 16.654 1.00 93.69 244 GLY A O 1
ATOM 1732 N N . THR A 1 245 ? 4.211 -11.018 17.005 1.00 92.81 245 THR A N 1
ATOM 1733 C CA . THR A 1 245 ? 4.476 -9.714 17.633 1.00 92.81 245 THR A CA 1
ATOM 1734 C C . THR A 1 245 ? 4.976 -8.667 16.638 1.00 92.81 245 THR A C 1
ATOM 1736 O O . THR A 1 245 ? 5.185 -7.513 17.019 1.00 92.81 245 THR A O 1
ATOM 1739 N N . THR A 1 246 ? 5.158 -9.042 15.369 1.00 94.12 246 THR A N 1
ATOM 1740 C CA . THR A 1 246 ? 5.752 -8.186 14.346 1.00 94.12 246 THR A CA 1
ATOM 1741 C C . THR A 1 246 ? 4.672 -7.365 13.640 1.00 94.12 246 THR A C 1
ATOM 1743 O O . THR A 1 246 ? 3.745 -7.930 13.054 1.00 94.12 246 THR A O 1
ATOM 1746 N N . PRO A 1 247 ? 4.776 -6.025 13.645 1.00 95.38 247 PRO A N 1
ATOM 1747 C CA . PRO A 1 247 ? 3.881 -5.177 12.871 1.00 95.38 247 PRO A CA 1
ATOM 1748 C C . PRO A 1 247 ? 4.123 -5.354 11.364 1.00 95.38 247 PRO A C 1
ATOM 1750 O O . PRO A 1 247 ? 5.235 -5.131 10.893 1.00 95.38 247 PRO A O 1
ATOM 1753 N N . GLY A 1 248 ? 3.077 -5.656 10.598 1.00 95.69 248 GLY A N 1
ATOM 1754 C CA . GLY A 1 248 ? 3.139 -5.905 9.155 1.00 95.69 248 GLY A CA 1
ATOM 1755 C C . GLY A 1 248 ? 2.298 -4.936 8.323 1.00 95.69 248 GLY A C 1
ATOM 1756 O O . GLY A 1 248 ? 2.034 -3.801 8.741 1.00 95.69 248 GLY A O 1
ATOM 1757 N N . HIS A 1 249 ? 1.889 -5.399 7.140 1.00 97.00 249 HIS A N 1
ATOM 1758 C CA . HIS A 1 249 ? 1.078 -4.673 6.161 1.00 97.00 249 HIS A CA 1
ATOM 1759 C C . HIS A 1 249 ? -0.144 -5.512 5.725 1.00 97.00 249 HIS A C 1
ATOM 1761 O O . HIS A 1 249 ? -0.079 -6.738 5.782 1.00 97.00 249 HIS A O 1
ATOM 1767 N N . PRO A 1 250 ? -1.260 -4.877 5.314 1.00 9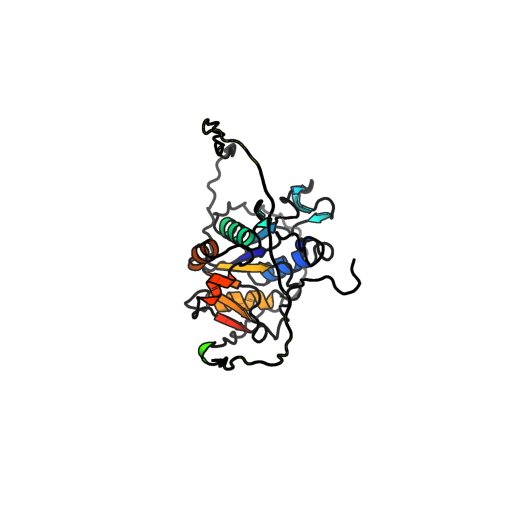8.31 250 PRO A N 1
ATOM 1768 C CA . PRO A 1 250 ? -1.425 -3.441 5.116 1.00 98.31 250 PRO A CA 1
ATOM 1769 C C . PRO A 1 250 ? -1.621 -2.655 6.418 1.00 98.31 250 PRO A C 1
ATOM 1771 O O . PRO A 1 250 ? -1.994 -3.185 7.468 1.00 98.31 250 PRO A O 1
ATOM 1774 N N . VAL A 1 251 ? -1.397 -1.349 6.312 1.00 98.50 251 VAL A N 1
ATOM 1775 C CA . VAL A 1 251 ? -1.891 -0.345 7.259 1.00 98.50 251 VAL A CA 1
ATOM 1776 C C . VAL A 1 251 ? -3.131 0.296 6.644 1.00 98.50 251 VAL A C 1
ATOM 1778 O O . VAL A 1 251 ? -3.063 0.784 5.516 1.00 98.50 251 VAL A O 1
ATOM 1781 N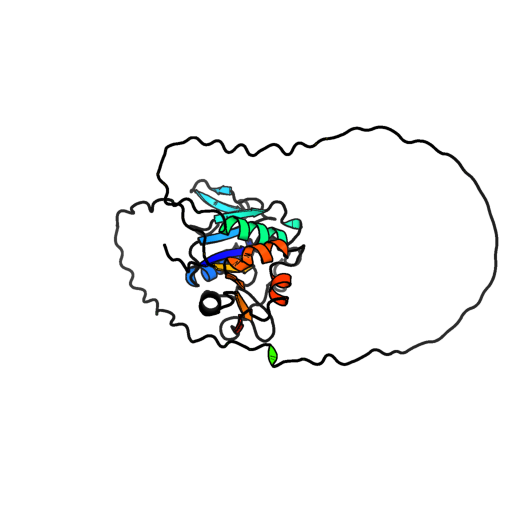 N . VAL A 1 252 ? -4.247 0.327 7.371 1.00 98.75 252 VAL A N 1
ATOM 1782 C CA . VAL A 1 252 ? -5.487 0.982 6.939 1.00 98.75 252 VAL A CA 1
ATOM 1783 C C . VAL A 1 252 ? -5.714 2.250 7.753 1.00 98.75 252 VAL A C 1
ATOM 1785 O O . VAL A 1 252 ? -5.775 2.206 8.980 1.00 98.75 252 VAL A O 1
ATOM 1788 N N . LEU A 1 253 ? -5.830 3.380 7.053 1.00 98.56 253 LEU A N 1
ATOM 1789 C CA . LEU A 1 253 ? -5.960 4.717 7.626 1.00 98.56 253 LEU A CA 1
ATOM 1790 C C . LEU A 1 253 ? -7.303 5.349 7.247 1.00 98.56 253 LEU A C 1
ATOM 1792 O O . LEU A 1 253 ? -7.542 5.617 6.064 1.00 98.56 253 LEU A O 1
ATOM 1796 N N . GLY A 1 254 ? -8.122 5.691 8.239 1.00 97.88 254 GLY A N 1
ATOM 1797 C CA . GLY A 1 254 ? -9.199 6.671 8.101 1.00 97.88 254 GLY A CA 1
ATOM 1798 C C . GLY A 1 254 ? -8.679 8.045 7.656 1.00 97.88 254 GLY A C 1
ATOM 1799 O O . GLY A 1 254 ? -7.522 8.406 7.905 1.00 97.88 254 GLY A O 1
ATOM 1800 N N . ARG A 1 255 ? -9.521 8.807 6.951 1.00 95.50 255 ARG A N 1
ATOM 1801 C CA . ARG A 1 255 ? -9.211 10.119 6.354 1.00 95.50 255 ARG A CA 1
ATOM 1802 C C . ARG A 1 255 ? -8.571 11.110 7.330 1.00 95.50 255 ARG A C 1
ATOM 1804 O O . ARG A 1 255 ? -7.677 11.862 6.941 1.00 95.50 255 ARG A O 1
ATOM 1811 N N . GLU A 1 256 ? -8.998 11.095 8.583 1.00 95.69 256 GLU A N 1
ATOM 1812 C CA . GLU A 1 256 ? -8.505 11.923 9.683 1.00 95.69 256 GLU A CA 1
ATOM 1813 C C . GLU A 1 256 ? -7.012 11.710 9.989 1.00 95.69 256 GLU A C 1
ATOM 1815 O O . GLU A 1 256 ? -6.344 12.615 10.488 1.00 95.69 256 GLU A O 1
ATOM 1820 N N . HIS A 1 257 ? -6.447 10.551 9.636 1.00 97.56 257 HIS A N 1
ATOM 1821 C CA . HIS A 1 257 ? -5.040 10.241 9.900 1.00 97.56 257 HIS A CA 1
ATOM 1822 C C . HIS A 1 257 ? -4.096 10.708 8.801 1.00 97.56 257 HIS A C 1
ATOM 1824 O O . HIS A 1 257 ? -2.892 10.798 9.034 1.00 97.56 257 HIS A O 1
ATOM 1830 N N . TRP A 1 258 ? -4.597 10.993 7.598 1.00 96.62 258 TRP A N 1
ATOM 1831 C CA . TRP A 1 258 ? -3.734 11.155 6.426 1.00 96.62 258 TRP A CA 1
ATOM 1832 C C . TRP A 1 258 ? -2.801 12.352 6.575 1.00 96.62 258 TRP A C 1
ATOM 1834 O O . TRP A 1 258 ? -1.617 12.251 6.265 1.00 96.62 258 TRP A O 1
ATOM 1844 N N . ALA A 1 259 ? -3.312 13.475 7.086 1.00 96.06 259 ALA A N 1
ATOM 1845 C CA . ALA A 1 259 ? -2.506 14.668 7.330 1.00 96.06 259 ALA A CA 1
ATOM 1846 C C . ALA A 1 259 ? -1.409 14.405 8.375 1.00 96.06 259 ALA A C 1
ATOM 1848 O O . ALA A 1 259 ? -0.250 14.741 8.140 1.00 96.06 259 ALA A O 1
ATOM 1849 N N . GLY A 1 260 ? -1.751 13.734 9.480 1.00 96.44 260 GLY A N 1
ATOM 1850 C CA . GLY A 1 260 ? -0.793 13.384 10.529 1.00 96.44 260 GLY A CA 1
ATOM 1851 C C . GLY A 1 260 ? 0.291 12.419 10.045 1.0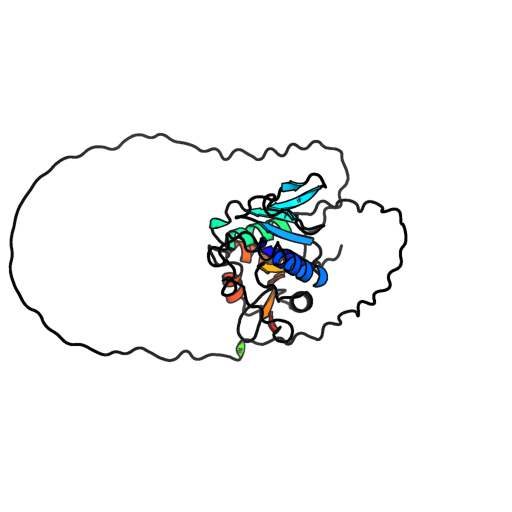0 96.44 260 GLY A C 1
ATOM 1852 O O . GLY A 1 260 ? 1.476 12.655 10.274 1.00 96.44 260 GLY A O 1
ATOM 1853 N N . VAL A 1 261 ? -0.089 11.382 9.290 1.00 97.19 261 VAL A N 1
ATOM 1854 C CA . VAL A 1 261 ? 0.871 10.449 8.683 1.00 97.19 261 VAL A CA 1
ATOM 1855 C C . VAL A 1 261 ? 1.794 11.182 7.710 1.00 97.19 261 VAL A C 1
ATOM 1857 O O . VAL A 1 261 ? 3.007 11.024 7.812 1.00 97.19 261 VAL A O 1
ATOM 1860 N N . ARG A 1 262 ? 1.260 12.036 6.824 1.00 95.44 262 ARG A N 1
ATOM 1861 C CA . ARG A 1 262 ? 2.072 12.826 5.878 1.00 95.44 262 ARG A CA 1
ATOM 1862 C C . ARG A 1 262 ? 3.073 13.741 6.581 1.00 95.44 262 ARG A C 1
ATOM 1864 O O . ARG A 1 262 ? 4.197 13.850 6.103 1.00 95.44 262 ARG A O 1
ATOM 1871 N N . ALA A 1 263 ? 2.662 14.385 7.673 1.00 94.31 263 ALA A N 1
ATOM 1872 C CA . ALA A 1 263 ? 3.509 15.297 8.438 1.00 94.31 263 ALA A CA 1
ATOM 1873 C C . ALA A 1 263 ? 4.612 14.568 9.223 1.00 94.31 263 ALA A C 1
ATOM 1875 O O . ALA A 1 263 ? 5.713 15.085 9.348 1.00 94.31 263 ALA A O 1
ATOM 1876 N N . SER A 1 264 ? 4.322 13.369 9.737 1.00 94.12 264 SER A N 1
ATOM 1877 C CA . SER A 1 264 ? 5.273 12.581 10.539 1.00 94.12 264 SER A CA 1
ATOM 1878 C C . SER A 1 264 ? 6.225 11.694 9.728 1.00 94.12 264 SER A C 1
ATOM 1880 O O . SER A 1 264 ? 7.209 11.202 10.277 1.00 94.12 264 SER A O 1
ATOM 1882 N N . ALA A 1 265 ? 5.909 11.427 8.456 1.00 92.44 265 ALA A N 1
ATOM 1883 C CA . ALA A 1 265 ? 6.734 10.589 7.597 1.00 92.44 265 ALA A CA 1
ATOM 1884 C C . ALA A 1 265 ? 8.062 11.300 7.314 1.00 92.44 265 ALA A C 1
ATOM 1886 O O . ALA A 1 265 ? 8.063 12.417 6.799 1.00 92.44 265 ALA A O 1
ATOM 1887 N N . ASP A 1 266 ? 9.181 10.645 7.599 1.00 90.12 266 ASP A N 1
ATOM 1888 C CA . ASP A 1 266 ? 10.512 11.233 7.451 1.00 90.12 266 ASP A CA 1
ATOM 1889 C C . ASP A 1 266 ? 11.557 10.179 7.078 1.00 90.12 266 ASP A C 1
ATOM 1891 O O . ASP A 1 266 ? 11.533 9.060 7.594 1.00 90.12 266 ASP A O 1
ATOM 1895 N N . GLY A 1 267 ? 12.453 10.515 6.149 1.00 90.25 267 GLY A N 1
ATOM 1896 C CA . GLY A 1 267 ? 13.474 9.610 5.620 1.00 90.25 267 GLY A CA 1
ATOM 1897 C C . GLY A 1 267 ? 12.935 8.212 5.268 1.00 90.25 267 GLY A C 1
ATOM 1898 O O . GLY A 1 267 ? 12.007 8.048 4.464 1.00 90.25 267 GLY A O 1
ATOM 1899 N N . ASN A 1 268 ? 13.481 7.199 5.951 1.00 87.81 268 ASN A N 1
ATOM 1900 C CA . ASN A 1 268 ? 13.096 5.785 5.843 1.00 87.81 268 ASN A CA 1
ATOM 1901 C C . ASN A 1 268 ? 11.927 5.367 6.756 1.00 87.81 268 ASN A C 1
ATOM 1903 O O . ASN A 1 268 ? 11.570 4.191 6.802 1.00 87.81 268 ASN A O 1
ATOM 1907 N N . SER A 1 269 ? 11.310 6.305 7.471 1.00 85.25 269 SER A N 1
ATOM 1908 C CA . SER A 1 269 ? 10.099 6.069 8.252 1.00 85.25 269 SER A CA 1
ATOM 1909 C C . SER A 1 269 ? 8.861 6.500 7.469 1.00 85.25 269 SER A C 1
ATOM 1911 O O . SER A 1 269 ? 8.637 7.681 7.217 1.00 85.25 269 SER A O 1
ATOM 1913 N N . GLY A 1 270 ? 8.028 5.522 7.104 1.00 89.56 270 GLY A N 1
ATOM 1914 C CA . GLY A 1 270 ? 6.695 5.768 6.552 1.00 89.56 270 GLY A CA 1
ATOM 1915 C C . GLY A 1 270 ? 5.705 6.130 7.662 1.00 89.56 270 GLY A C 1
ATOM 1916 O O . GLY A 1 270 ? 5.988 6.944 8.535 1.00 89.56 270 GLY A O 1
ATOM 1917 N N . ALA A 1 271 ? 4.559 5.450 7.706 1.00 92.56 271 ALA A N 1
ATOM 1918 C CA . ALA A 1 271 ? 3.564 5.663 8.762 1.00 92.56 271 ALA A CA 1
ATOM 1919 C C . ALA A 1 271 ? 4.034 5.207 10.160 1.00 92.56 271 ALA A C 1
ATOM 1921 O O . ALA A 1 271 ? 3.396 5.525 11.156 1.00 92.56 271 ALA A O 1
ATOM 1922 N N . GLY A 1 272 ? 5.146 4.470 10.268 1.00 91.12 272 GLY A N 1
ATOM 1923 C CA . GLY A 1 272 ? 5.572 3.825 11.514 1.00 91.12 272 GLY A CA 1
ATOM 1924 C C . GLY A 1 272 ? 5.735 4.766 12.714 1.00 91.12 272 GLY A C 1
ATOM 1925 O O . GLY A 1 272 ? 5.367 4.377 13.820 1.00 91.12 272 GLY A O 1
ATOM 1926 N N . ILE A 1 273 ? 6.243 5.990 12.514 1.00 91.44 273 ILE A N 1
ATOM 1927 C CA . ILE A 1 273 ? 6.372 6.989 13.594 1.00 91.44 273 ILE A CA 1
ATOM 1928 C C . ILE A 1 273 ? 4.992 7.372 14.132 1.00 91.44 273 ILE A C 1
ATOM 1930 O O . ILE A 1 273 ? 4.772 7.291 15.339 1.00 91.44 273 ILE A O 1
ATOM 1934 N N . TYR A 1 274 ? 4.061 7.709 13.237 1.00 95.69 274 TYR A N 1
ATOM 1935 C CA . TYR A 1 274 ? 2.680 8.029 13.589 1.00 95.69 274 TYR A CA 1
ATOM 1936 C C . TYR A 1 274 ? 2.011 6.884 14.348 1.00 95.69 274 TYR A C 1
ATOM 1938 O O . TYR A 1 274 ? 1.465 7.082 15.425 1.00 95.69 274 TYR A O 1
ATOM 1946 N N . LEU A 1 275 ? 2.092 5.664 13.809 1.00 95.31 275 LEU A N 1
ATOM 1947 C CA . LEU A 1 275 ? 1.378 4.505 14.347 1.00 95.31 275 LEU A CA 1
ATOM 1948 C C . LEU A 1 275 ? 1.851 4.122 15.753 1.00 95.31 275 LEU A C 1
ATOM 1950 O O . LEU A 1 275 ? 1.031 3.755 16.586 1.00 95.31 275 LEU A O 1
ATOM 1954 N N . ARG A 1 276 ? 3.149 4.257 16.060 1.00 92.75 276 ARG A N 1
ATOM 1955 C CA . ARG A 1 276 ? 3.674 3.977 17.411 1.00 92.75 276 ARG A CA 1
ATOM 1956 C C . ARG A 1 276 ? 3.100 4.898 18.490 1.00 92.75 276 ARG A C 1
ATOM 1958 O O . ARG A 1 276 ? 3.122 4.534 19.659 1.00 92.75 276 ARG A O 1
ATOM 1965 N N . GLN A 1 277 ? 2.592 6.068 18.111 1.00 93.00 277 GLN A N 1
ATOM 1966 C CA . GLN A 1 277 ? 1.978 7.029 19.029 1.00 93.00 277 GLN A CA 1
ATOM 1967 C C . GLN A 1 277 ? 0.468 6.788 19.210 1.00 93.00 277 GLN A C 1
ATOM 1969 O O . GLN A 1 277 ? -0.175 7.483 19.994 1.00 93.00 277 GLN A O 1
ATOM 1974 N N . ARG A 1 278 ? -0.117 5.816 18.495 1.00 94.25 278 ARG A N 1
ATOM 1975 C CA . ARG A 1 278 ? -1.560 5.547 18.468 1.00 94.25 278 ARG A CA 1
ATOM 1976 C C . ARG A 1 278 ? -1.901 4.290 19.254 1.00 94.25 278 ARG A C 1
ATOM 1978 O O . ARG A 1 278 ? -2.009 3.201 18.701 1.00 94.25 278 ARG A O 1
ATOM 1985 N N . ALA A 1 279 ? -2.109 4.460 20.558 1.00 94.00 279 ALA A N 1
ATOM 1986 C CA . ALA A 1 279 ? -2.573 3.386 21.441 1.00 94.00 279 ALA A CA 1
ATOM 1987 C C . ALA A 1 279 ? -4.007 2.906 21.127 1.00 94.00 279 ALA A C 1
ATOM 1989 O O . ALA A 1 279 ? -4.446 1.893 21.661 1.00 94.00 279 ALA A O 1
ATOM 1990 N N . ASP A 1 280 ? -4.734 3.650 20.296 1.00 95.44 280 ASP A N 1
ATOM 1991 C CA . ASP A 1 280 ? -6.078 3.363 19.799 1.00 95.44 280 ASP A CA 1
ATOM 1992 C C . ASP A 1 280 ? -6.085 2.670 18.421 1.00 95.44 280 ASP A C 1
ATOM 1994 O O . ASP A 1 280 ? -7.153 2.344 17.901 1.00 95.44 280 ASP A O 1
ATOM 1998 N N . MET A 1 281 ? -4.916 2.430 17.814 1.00 97.44 281 MET A N 1
ATOM 1999 C CA . MET A 1 281 ? -4.800 1.619 16.600 1.00 97.44 281 MET A CA 1
ATOM 2000 C C . MET A 1 281 ? -5.201 0.171 16.889 1.00 97.44 281 MET A C 1
ATOM 2002 O O . MET A 1 281 ? -4.714 -0.448 17.833 1.00 97.44 281 MET A O 1
ATOM 2006 N N . VAL A 1 282 ? -6.016 -0.407 16.011 1.00 98.12 282 VAL A N 1
ATOM 2007 C CA . VAL A 1 282 ? -6.362 -1.825 16.076 1.00 98.12 282 VAL A CA 1
ATOM 2008 C C . VAL A 1 282 ? -5.238 -2.675 15.481 1.00 98.12 282 VAL A C 1
ATOM 2010 O O . VAL A 1 282 ? -4.931 -2.587 14.290 1.00 98.12 282 VAL A O 1
ATOM 2013 N N . CYS A 1 283 ? -4.643 -3.534 16.306 1.00 97.69 283 CYS A N 1
ATOM 2014 C CA . CYS A 1 283 ? -3.700 -4.564 15.873 1.00 97.69 283 CYS A CA 1
ATOM 2015 C C . CYS A 1 283 ? -4.475 -5.808 15.414 1.00 97.69 283 CYS A C 1
ATOM 2017 O O . CYS A 1 283 ? -5.208 -6.410 16.203 1.00 97.69 283 CYS A O 1
ATOM 2019 N N . VAL A 1 284 ? -4.326 -6.186 14.143 1.00 98.25 284 VAL A N 1
ATOM 2020 C CA . VAL A 1 284 ? -5.101 -7.259 13.504 1.00 98.25 284 VAL A CA 1
ATOM 2021 C C . VAL A 1 284 ? -4.207 -8.463 13.237 1.00 98.25 284 VAL A C 1
ATOM 2023 O O . VAL A 1 284 ? -3.379 -8.434 12.329 1.00 98.25 284 VAL A O 1
ATOM 2026 N N . THR A 1 285 ? -4.395 -9.538 13.997 1.00 98.00 285 THR A N 1
ATOM 2027 C CA . THR A 1 285 ? -3.644 -10.786 13.814 1.00 98.00 285 THR A CA 1
ATOM 2028 C C . THR A 1 285 ? -3.988 -11.458 12.479 1.00 98.00 285 THR A C 1
ATOM 2030 O O . THR A 1 285 ? -5.165 -11.665 12.159 1.00 98.00 285 THR A O 1
ATOM 2033 N N . CYS A 1 286 ? -2.955 -11.790 11.702 1.00 98.00 286 CYS A N 1
ATOM 2034 C CA . CYS A 1 286 ? -3.072 -12.367 10.357 1.00 98.00 286 CYS A CA 1
ATOM 2035 C C . CYS A 1 286 ? -2.174 -13.600 10.131 1.00 98.00 286 CYS A C 1
ATOM 2037 O O . CYS A 1 286 ? -1.986 -14.010 8.988 1.00 98.00 286 CYS A O 1
ATOM 2039 N N . ASP A 1 287 ? -1.648 -14.199 11.204 1.00 96.12 287 ASP A N 1
ATOM 2040 C CA . ASP A 1 287 ? -0.743 -15.364 11.174 1.00 96.12 287 ASP A CA 1
ATOM 2041 C C . ASP A 1 287 ? -1.313 -16.604 10.477 1.00 96.12 287 ASP A C 1
ATOM 2043 O O . ASP A 1 287 ? -0.574 -17.450 9.984 1.00 96.12 287 ASP A O 1
ATOM 2047 N N . ASP A 1 288 ? -2.636 -16.732 10.448 1.00 97.25 288 ASP A N 1
ATOM 2048 C CA . ASP A 1 288 ? -3.352 -17.812 9.771 1.00 97.25 288 ASP A CA 1
ATOM 2049 C C . ASP A 1 288 ? -3.435 -17.630 8.247 1.00 97.25 288 ASP A C 1
ATOM 2051 O O . ASP A 1 288 ? -3.875 -18.544 7.555 1.00 97.25 288 ASP A O 1
ATOM 2055 N N . LEU A 1 289 ? -3.042 -16.463 7.726 1.00 97.06 289 LEU A N 1
ATOM 2056 C CA . LEU A 1 289 ? -3.203 -16.099 6.317 1.00 97.06 289 LEU A CA 1
ATOM 2057 C C . LEU A 1 289 ? -1.881 -15.862 5.587 1.00 97.06 289 LEU A C 1
ATOM 2059 O O . LEU A 1 289 ? -1.787 -16.154 4.399 1.00 97.06 289 LEU A O 1
ATOM 2063 N N . ALA A 1 290 ? -0.887 -15.293 6.265 1.00 96.50 290 ALA A N 1
ATOM 2064 C CA . ALA A 1 290 ? 0.402 -14.962 5.671 1.00 96.50 290 ALA A CA 1
ATOM 2065 C C . ALA A 1 290 ? 1.491 -14.883 6.748 1.00 96.50 290 ALA A C 1
ATOM 2067 O O . ALA A 1 290 ? 1.204 -14.835 7.942 1.00 96.50 290 ALA A O 1
ATOM 2068 N N . THR A 1 291 ? 2.749 -14.840 6.316 1.00 95.56 291 THR A N 1
ATOM 2069 C CA . THR A 1 291 ? 3.905 -14.560 7.180 1.00 95.56 291 THR A CA 1
ATOM 2070 C C . THR A 1 291 ? 4.176 -13.062 7.300 1.00 95.56 291 THR A C 1
ATOM 2072 O O . THR A 1 291 ? 4.710 -12.615 8.313 1.00 95.56 291 THR A O 1
ATOM 2075 N N . GLY A 1 292 ? 3.818 -12.286 6.269 1.00 92.69 292 GLY A N 1
ATOM 2076 C CA . GLY A 1 292 ? 4.014 -10.838 6.231 1.00 92.69 292 GLY A CA 1
ATOM 2077 C C . GLY A 1 292 ? 5.475 -10.407 6.155 1.00 92.69 292 GLY A C 1
ATOM 2078 O O . GLY A 1 292 ? 5.805 -9.306 6.594 1.00 92.69 292 GLY A O 1
ATOM 2079 N N . ILE A 1 293 ? 6.350 -11.281 5.655 1.00 92.44 293 ILE A N 1
ATOM 2080 C CA . ILE A 1 293 ? 7.791 -11.042 5.582 1.00 92.44 293 ILE A CA 1
ATOM 2081 C C . ILE A 1 293 ? 8.120 -10.173 4.365 1.00 92.44 293 ILE A C 1
ATOM 2083 O O . ILE A 1 293 ? 7.926 -10.586 3.219 1.00 92.44 293 ILE A O 1
ATOM 2087 N N . ASP A 1 294 ? 8.716 -9.008 4.625 1.00 91.44 294 ASP A N 1
ATOM 2088 C CA . ASP A 1 294 ? 9.284 -8.141 3.594 1.00 91.44 294 ASP A CA 1
ATOM 2089 C C . ASP A 1 294 ? 10.510 -8.818 2.943 1.00 91.44 294 ASP A C 1
ATOM 2091 O O . ASP A 1 294 ? 11.465 -9.237 3.608 1.00 91.44 294 ASP A O 1
ATOM 2095 N N . ARG A 1 295 ? 10.521 -8.917 1.612 1.00 91.62 295 ARG A N 1
ATOM 2096 C CA . ARG A 1 295 ? 11.623 -9.520 0.849 1.00 91.62 295 ARG A CA 1
ATOM 2097 C C . ARG A 1 295 ? 12.703 -8.487 0.542 1.00 91.62 295 ARG A C 1
ATOM 2099 O O . ARG A 1 295 ? 12.677 -7.807 -0.483 1.00 91.62 295 ARG A O 1
ATOM 2106 N N . ASP A 1 296 ? 13.658 -8.352 1.458 1.00 89.56 296 ASP A N 1
ATOM 2107 C CA . ASP A 1 296 ? 14.753 -7.372 1.378 1.00 89.56 296 ASP A CA 1
ATOM 2108 C C . ASP A 1 296 ? 15.988 -7.825 0.599 1.00 89.56 296 ASP A C 1
ATOM 2110 O O . ASP A 1 296 ? 16.717 -6.981 0.074 1.00 89.56 296 ASP A O 1
ATOM 2114 N N . HIS A 1 297 ? 16.188 -9.133 0.481 1.00 88.19 297 HIS A N 1
ATOM 2115 C CA . HIS A 1 297 ? 17.340 -9.745 -0.170 1.00 88.19 297 HIS A CA 1
ATOM 2116 C C . HIS A 1 297 ? 16.875 -10.757 -1.225 1.00 88.19 297 HIS A C 1
ATOM 2118 O O . HIS A 1 297 ? 15.794 -11.339 -1.058 1.00 88.19 297 HIS A O 1
ATOM 2124 N N . PRO A 1 298 ? 17.637 -10.951 -2.319 1.00 79.38 298 PRO A N 1
ATOM 2125 C CA . PRO A 1 298 ? 17.348 -12.022 -3.263 1.00 79.38 298 PRO A CA 1
ATOM 2126 C C . PRO A 1 298 ? 17.429 -13.371 -2.541 1.00 79.38 298 PRO A C 1
ATOM 2128 O O . PRO A 1 298 ? 18.148 -13.514 -1.551 1.00 79.38 298 PRO A O 1
ATOM 2131 N N . ALA A 1 299 ? 16.681 -14.361 -3.027 1.00 74.62 299 ALA A N 1
ATOM 2132 C CA . ALA A 1 299 ? 16.900 -15.731 -2.584 1.00 74.62 299 ALA A CA 1
ATOM 2133 C C . ALA A 1 299 ? 18.334 -16.145 -2.955 1.00 74.62 299 ALA A C 1
ATOM 2135 O O . ALA A 1 299 ? 18.825 -15.758 -4.020 1.00 74.62 299 ALA A O 1
ATOM 2136 N N . ASP A 1 300 ? 18.999 -16.905 -2.084 1.00 63.19 300 ASP A N 1
ATOM 2137 C CA . ASP A 1 300 ? 20.369 -17.359 -2.321 1.00 63.19 300 ASP A CA 1
ATOM 2138 C C . ASP A 1 300 ? 20.485 -18.011 -3.715 1.00 63.19 300 ASP A C 1
ATOM 2140 O O . ASP A 1 300 ? 19.799 -18.989 -4.014 1.00 63.19 300 ASP A O 1
ATOM 2144 N N . GLY A 1 301 ? 21.329 -17.436 -4.583 1.00 51.22 301 GLY A N 1
ATOM 2145 C CA . GLY A 1 301 ? 21.587 -17.922 -5.948 1.00 51.22 301 GLY A CA 1
ATOM 2146 C C . GLY A 1 301 ? 20.843 -17.219 -7.094 1.00 51.22 301 GLY A C 1
ATOM 2147 O O . GLY A 1 301 ? 21.005 -17.636 -8.237 1.00 51.22 301 GLY A O 1
ATOM 2148 N N . ALA A 1 302 ? 20.059 -16.167 -6.833 1.00 51.69 302 ALA A N 1
ATOM 2149 C CA . ALA A 1 302 ? 19.349 -15.398 -7.864 1.00 51.69 302 ALA A CA 1
ATOM 2150 C C . ALA A 1 302 ? 19.998 -14.023 -8.136 1.00 51.69 302 ALA A C 1
ATOM 2152 O O . ALA A 1 302 ? 19.431 -12.990 -7.779 1.00 51.69 302 ALA A O 1
ATOM 2153 N N . LEU A 1 303 ? 21.181 -14.009 -8.759 1.00 49.12 303 LEU A N 1
ATOM 2154 C CA . LEU A 1 303 ? 21.747 -12.852 -9.472 1.00 49.12 303 LEU A CA 1
ATOM 2155 C C . LEU A 1 303 ? 22.439 -13.323 -10.752 1.00 49.12 303 LEU A C 1
ATOM 2157 O O . LEU A 1 303 ? 23.175 -14.331 -10.671 1.00 49.12 303 LEU A O 1
#

Secondary structure (DSSP, 8-state):
--TT-EEEEEE--S--TTTTS-GGGHHHHHHHHHHHHHHHHTTEEEEEEEE-TT-S-EE-TTSPEEEETTTTEEPPTTEEEEE-TTGGG-HHHHHHHHHHHHHSPBP----------------------PPPP-B--GGG--------------------------------------------------------------BPPPSEEEEEETT-TT--HHHHHHHHHHHHHSTT-EEEEEETTEEEEEEEEEGGGHHHHHHH-BTTBSTHHHHHT-TTSEEEE-TTT-------SPPTT--

Foldseek 3Di:
DPQQAAAEEAQQADQLVQAPGRLCCPPNNLLVVQSVQLCVLLRHDAYEYEHHPLDFWDQDPVRFTASHPVSPRTHDPRHHYFYFPVCQLASLSSLLRRLVVLQDWDFDDPDDDDDDDDDDDDDDDDPPDDDQFPWDQPVPDPPDPDDDDDDDDDDDDDDDDDDDDDDDDDDDDDDDDDDDDPPPPPDDDDPDDDDDDDPTPGHHRHQKYWYAYSQQSQNHNSQSNQQSVVLVPAPQSWEFEDAVPRTAGTTMDGPVCSVVQSVPRGRHRGSVVVVVVCSRYTYTYDNVRGNRDGDSYDDPPDD

InterPro domains:
  IPR025877 MobA-like NTP transferase [PF12804] (8-107)
  IPR025877 MobA-like NTP transferase [PF12804] (196-277)
  IPR029044 Nucleotide-diphospho-sugar transferases [G3DSA:3.90.550.10] (3-132)
  IPR029044 Nucleotide-diphospho-sugar transferases [G3DSA:3.90.550.10] (159-303)
  IPR029044 Nucleotide-diphospho-sugar transferases [SSF53448] (6-105)
  IPR029044 Nucleotide-diphospho-sugar transferases [SSF53448] (195-300)

pLDDT: mean 74.12, std 28.79, range [22.94, 98.81]

Radius of gyration: 26.46 Å; chains: 1; bounding box: 83×61×61 Å

Organism: NCBI:txid2675851

Sequence (303 aa):
MNPERCDGIVLAAGAGRRYGMPKVLAEGGAWLRTAVTALRAGGCERIFVVLGATGPARRAADGRWMVSESAGIALPADVRPVWTAEWEIGVSASMRAGLAAAAAPGISVPAGRTHGLGMEETAGHAAYQPTAPRIFDMRKTAVRNSDTETSLVRSSTMPGSAHPAGASAGADGSDGRGRDGAEILCGETGLAADGAGVMDGERAPAAFVAIMPVDTPDVGPEVVARVIAAARASESRLARAFFGTTPGHPVVLGREHWAGVRASADGNSGAGIYLRQRADMVCVTCDDLATGIDRDHPADGAL